Protein AF-A0A6G0VIY7-F1 (afdb_monomer)

Secondary structure (DSSP, 8-state):
-HHHHHHHSS-S--------------PPP-PPEE-S--PPPHHHHTTT-S---B-SSS-HHHHHHHGGG--SS-TTB-SHHHHTTGGGS--TT--SSEETTS-TT--------SEEEEEEEEEEEEE---B-SSS-B--EEEEEEEEEEEEEE-TTS-HHHHHHTT---SPEEEE--SS---HHHHHHHHHHHHHHHHHHHHT--------HHHHHTT-

Solvent-accessible surface area (backbone atoms only — not comparable to full-atom values): 13990 Å² total; per-residue (Å²): 118,71,70,63,56,61,63,70,72,55,76,96,80,80,72,83,84,78,79,97,69,85,84,83,76,86,74,82,89,78,54,63,60,45,32,50,55,70,85,70,59,66,80,56,53,74,63,67,81,67,82,62,49,47,43,95,52,42,49,38,62,60,48,60,62,46,50,78,75,46,76,77,85,68,63,38,54,64,46,70,74,44,58,81,46,50,86,78,52,88,61,86,90,60,62,76,48,39,46,22,73,83,43,89,76,79,90,91,90,75,82,92,58,66,59,44,76,51,74,51,72,44,59,45,78,41,81,36,82,52,66,61,67,96,89,40,64,40,62,61,41,79,42,65,39,28,39,39,35,34,45,46,64,37,88,88,56,53,69,68,56,33,57,74,42,70,50,58,74,59,74,46,73,49,72,51,56,97,83,50,87,49,42,65,59,56,48,54,50,54,51,49,59,48,48,55,31,49,49,57,54,71,63,53,87,70,82,85,78,79,49,79,69,65,58,53,79,76,106

Nearest PDB structures (foldseek):
  8wa0-assembly1_K  TM=4.027E-01  e=2.743E+00  Nicotiana tabacum
  8wa1-assembly1_K  TM=3.991E-01  e=4.861E+00  Nicotiana tabacum
  8rdj-assembly1_M  TM=2.527E-01  e=1.453E+00  Sinapis alba
  8xzv-assembly1_K  TM=3.553E-01  e=3.115E+00  Spinacia oleracea
  8k36-assembly1_B  TM=1.881E-01  e=1.548E+00  Escherichia phage Lambda

Foldseek 3Di:
DVVVVVVVPDDDPDADPADPDDDPDPDDDWFAFQFAFDDDDPVVVVVVPDQRAHGPTGPSVLLNVLLVQQDDPPSNYPDPSSVVCSVVDDCVPADGSGTCVVPPDDDDDDDQDQKDKDKDFDWDWDAFQDDPPDPDGDGTDTHTFKMKMAMDGDPVDDPVLCVVLVPDRDIDIDGDDPVRRHNPVVVVVVVVSNVVSVRVSSNDDDPPDDDPVNVVVVD

Mean predicted aligned error: 18.76 Å

Radius of gyration: 25.79 Å; Cα contacts (8 Å, |Δi|>4): 226; chains: 1; bounding box: 69×39×69 Å

pLDDT: mean 71.96, std 17.78, range [32.03, 91.25]

Sequence (219 aa):
MAEQDEYSSKGSGYTLQCIDGLLLGVYNYTPMSASSYIPLPDFIEKKKAIINPQNSDQQCFKWAILAKHVSGNNKNQVAENYITHEEKYNFSGLTFPTKLHQNSMHGKKTQRHPIVIYADFEALLRKSDEKCGNNTKAIQKHEAMSYGFMVKANNDVSAELLEKFNIPTSPIIFRGDEDNQNVGEHFVKSIVDIAENIEKLLQTNIPITFTAEQQQEHN

Organism: Aphis craccivora (NCBI:txid307492)

Structure (mmCIF, N/CA/C/O backbone):
data_AF-A0A6G0VIY7-F1
#
_entry.id   AF-A0A6G0VIY7-F1
#
loop_
_atom_site.group_PDB
_atom_site.id
_atom_site.type_symbol
_atom_site.label_atom_id
_atom_site.label_alt_id
_atom_site.label_comp_id
_atom_site.label_asym_id
_atom_site.label_entity_id
_atom_site.label_seq_id
_atom_site.pdbx_PDB_ins_code
_atom_site.Cartn_x
_atom_site.Cartn_y
_atom_site.Cartn_z
_atom_site.occupancy
_atom_site.B_iso_or_equiv
_atom_site.auth_seq_id
_atom_site.auth_comp_id
_atom_site.auth_asym_id
_atom_site.auth_atom_id
_atom_site.pdbx_PDB_model_num
ATOM 1 N N . MET A 1 1 ? -10.213 21.120 8.491 1.00 38.12 1 MET A N 1
ATOM 2 C CA . MET A 1 1 ? -11.229 20.667 9.470 1.00 38.12 1 MET A CA 1
ATOM 3 C C . MET A 1 1 ? -12.626 21.190 9.160 1.00 38.12 1 MET A C 1
ATOM 5 O O . MET A 1 1 ? -13.555 20.470 9.460 1.00 38.12 1 MET A O 1
ATOM 9 N N . ALA A 1 2 ? -12.802 22.350 8.511 1.00 39.16 2 ALA A N 1
ATOM 10 C CA . ALA A 1 2 ? -14.139 22.855 8.169 1.00 39.16 2 ALA A CA 1
ATOM 11 C C . ALA A 1 2 ? -14.891 22.025 7.098 1.00 39.16 2 ALA A C 1
ATOM 13 O O . ALA A 1 2 ? -16.093 21.836 7.220 1.00 39.16 2 ALA A O 1
ATOM 14 N N . GLU A 1 3 ? -14.198 21.46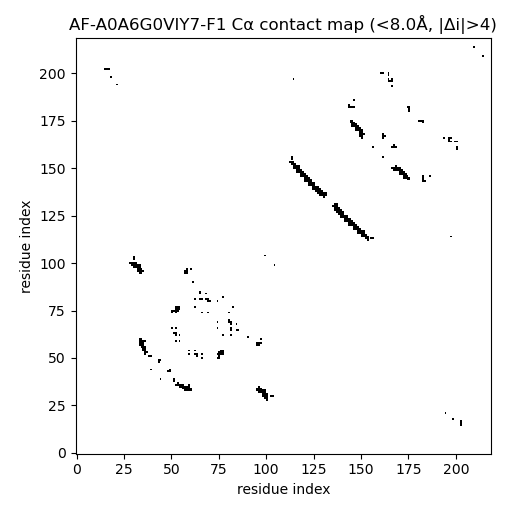7 6.097 1.00 40.75 3 GLU A N 1
ATOM 15 C CA . GLU A 1 3 ? -14.859 20.739 4.990 1.00 40.75 3 GLU A CA 1
ATOM 16 C C . GLU A 1 3 ? -15.439 19.371 5.390 1.00 40.75 3 GLU A C 1
ATOM 18 O O . GLU A 1 3 ? -16.446 18.938 4.839 1.00 40.75 3 GLU A O 1
ATOM 23 N N . GLN A 1 4 ? -14.836 18.686 6.367 1.00 40.94 4 GLN A N 1
ATOM 24 C CA . GLN A 1 4 ? -15.270 17.346 6.789 1.00 40.94 4 GLN A CA 1
ATOM 25 C C . GLN A 1 4 ? -16.536 17.390 7.665 1.00 40.94 4 GLN A C 1
ATOM 27 O O . GLN A 1 4 ? -17.388 16.500 7.581 1.00 40.94 4 GLN A O 1
ATOM 32 N N . ASP A 1 5 ? -16.678 18.445 8.470 1.00 43.69 5 ASP A N 1
ATOM 33 C CA . ASP A 1 5 ? -17.852 18.656 9.321 1.00 43.69 5 ASP A CA 1
ATOM 34 C C . ASP A 1 5 ? -19.053 19.161 8.506 1.00 43.69 5 ASP A C 1
ATOM 36 O O . ASP A 1 5 ? -20.193 18.786 8.785 1.00 43.69 5 ASP A O 1
ATOM 40 N N . GLU A 1 6 ? -18.815 19.920 7.431 1.00 48.38 6 GLU A N 1
ATOM 41 C CA . GLU A 1 6 ? -19.873 20.293 6.488 1.00 48.38 6 GLU A CA 1
ATOM 42 C C . GLU A 1 6 ? -20.433 19.060 5.753 1.00 48.38 6 GLU A C 1
ATOM 44 O O . GLU A 1 6 ? -21.653 18.925 5.628 1.00 48.38 6 GLU A O 1
ATOM 49 N N . TYR A 1 7 ? -19.564 18.108 5.381 1.00 46.78 7 TYR A N 1
ATOM 50 C CA . TYR A 1 7 ? -19.925 16.863 4.684 1.00 46.78 7 TYR A CA 1
ATOM 51 C C . TYR A 1 7 ? -20.748 15.886 5.540 1.00 46.78 7 TYR A C 1
ATOM 53 O O . TYR A 1 7 ? -21.558 15.125 5.019 1.00 46.78 7 TYR A O 1
ATOM 61 N N . SER A 1 8 ? -20.566 15.915 6.863 1.00 47.28 8 SER A N 1
ATOM 62 C CA . SER A 1 8 ? -21.233 14.990 7.794 1.00 47.28 8 SER A CA 1
ATOM 63 C C . SER A 1 8 ? -22.593 15.504 8.292 1.00 47.28 8 SER A C 1
ATOM 65 O O . SER A 1 8 ? -23.339 14.765 8.932 1.00 47.28 8 SER A O 1
ATOM 67 N N . SER A 1 9 ? -22.926 16.772 8.019 1.00 46.69 9 SER A N 1
ATOM 68 C CA . SER A 1 9 ? -24.101 17.457 8.586 1.00 46.69 9 SER A CA 1
ATOM 69 C C . SER A 1 9 ? -25.380 17.370 7.739 1.00 46.69 9 SER A C 1
ATOM 71 O O . SER A 1 9 ? -26.448 17.788 8.190 1.00 46.69 9 SER A O 1
ATOM 73 N N . LYS A 1 10 ? -25.312 16.821 6.520 1.00 46.94 10 LYS A N 1
ATOM 74 C CA . LYS A 1 10 ? -26.448 16.694 5.592 1.00 46.94 10 LYS A CA 1
ATOM 75 C C . LYS A 1 10 ? -26.609 15.216 5.214 1.00 46.94 10 LYS A C 1
ATOM 77 O O . LYS A 1 10 ? -25.632 14.569 4.866 1.00 46.94 10 LYS A O 1
ATOM 82 N N . GLY A 1 11 ? -27.819 14.668 5.356 1.00 48.31 11 GLY A N 1
ATOM 83 C CA . GLY A 1 11 ? -28.122 13.233 5.205 1.00 48.31 11 GLY A CA 1
ATOM 84 C C . GLY A 1 11 ? -27.842 12.614 3.820 1.00 48.31 11 GLY A C 1
ATOM 85 O O . GLY A 1 11 ? -27.276 13.248 2.937 1.00 48.31 11 GLY A O 1
ATOM 86 N N . SER A 1 12 ? -28.286 11.362 3.636 1.00 52.28 12 SER A N 1
ATOM 87 C CA . SER A 1 12 ? -27.978 10.374 2.571 1.00 52.28 12 SER A CA 1
ATOM 88 C C . SER A 1 12 ? -28.289 10.733 1.098 1.00 52.28 12 SER A C 1
ATOM 90 O O . SER A 1 12 ? -28.439 9.840 0.268 1.00 52.28 12 SER A O 1
ATOM 92 N N . GLY A 1 13 ? -28.376 12.015 0.736 1.00 45.12 13 GLY A N 1
ATOM 93 C CA . GLY A 1 13 ? -28.729 12.493 -0.608 1.00 45.12 13 GLY A CA 1
ATOM 94 C C . GLY A 1 13 ? -27.557 12.746 -1.566 1.00 45.12 13 GLY A C 1
ATOM 95 O O . GLY A 1 13 ? -27.772 13.303 -2.640 1.00 45.12 13 GLY A O 1
ATOM 96 N N . TYR A 1 14 ? -26.325 12.388 -1.204 1.00 49.78 14 TYR A N 1
ATOM 97 C CA . TYR A 1 14 ? -25.154 12.617 -2.054 1.00 49.78 14 TYR A CA 1
ATOM 98 C C . TYR A 1 14 ? -24.966 11.477 -3.060 1.00 49.78 14 TYR A C 1
ATOM 100 O O . TYR A 1 14 ? -24.840 10.316 -2.682 1.00 49.78 14 TYR A O 1
ATOM 108 N N . THR A 1 15 ? -24.931 11.821 -4.348 1.00 41.78 15 THR A N 1
ATOM 109 C CA . THR A 1 15 ? -24.548 10.912 -5.440 1.00 41.78 15 THR A CA 1
ATOM 110 C C . THR A 1 15 ? -23.145 11.298 -5.895 1.00 41.78 15 THR A C 1
ATOM 112 O O . THR A 1 15 ? -22.892 12.479 -6.139 1.00 41.78 15 THR A O 1
ATOM 115 N N . LEU A 1 16 ? -22.225 10.334 -5.982 1.00 45.84 16 LEU A N 1
ATOM 116 C CA . LEU A 1 16 ? -20.877 10.573 -6.499 1.00 45.84 16 LEU A CA 1
ATOM 117 C C . LEU A 1 16 ? -20.988 11.011 -7.968 1.00 45.84 16 LEU A C 1
ATOM 119 O O . LEU A 1 16 ? -21.406 10.228 -8.815 1.00 45.84 16 LEU A O 1
ATOM 123 N N . GLN A 1 17 ? -20.669 12.272 -8.260 1.00 40.75 17 GLN A N 1
ATOM 124 C CA . GLN A 1 17 ? -20.860 12.842 -9.596 1.00 40.75 17 GLN A CA 1
ATOM 125 C C . GLN A 1 17 ? -19.694 12.520 -10.542 1.00 40.75 17 GLN A C 1
ATOM 127 O O . GLN A 1 17 ? -19.927 12.203 -11.705 1.00 40.75 17 GLN A O 1
ATOM 132 N N . CYS A 1 18 ? -18.453 12.602 -10.057 1.00 39.47 18 CYS A N 1
ATOM 133 C CA . CYS A 1 18 ? -17.243 12.252 -10.803 1.00 39.47 18 CYS A CA 1
ATOM 134 C C . CYS A 1 18 ? -16.060 12.044 -9.846 1.00 39.47 18 CYS A C 1
ATOM 136 O O . CYS A 1 18 ? -16.103 12.482 -8.694 1.00 39.47 18 CYS A O 1
ATOM 138 N N . ILE A 1 19 ? -15.021 11.355 -10.318 1.00 52.44 19 ILE A N 1
ATOM 139 C CA . ILE A 1 19 ? -13.724 11.275 -9.645 1.00 52.44 19 ILE A CA 1
ATOM 140 C C . ILE A 1 19 ? -12.779 12.188 -10.428 1.00 52.44 19 ILE A C 1
ATOM 142 O O . ILE A 1 19 ? -12.364 11.853 -11.530 1.00 52.44 19 ILE A O 1
ATOM 146 N N . ASP A 1 20 ? -12.443 13.348 -9.862 1.00 47.75 20 ASP A N 1
ATOM 147 C CA . ASP A 1 20 ? -11.626 14.365 -10.546 1.00 47.75 20 ASP A CA 1
ATOM 148 C C . ASP A 1 20 ? -10.165 13.927 -10.795 1.00 47.75 20 ASP A C 1
ATOM 150 O O . ASP A 1 20 ? -9.441 14.563 -11.561 1.00 47.75 20 ASP A O 1
ATOM 154 N N . GLY A 1 21 ? -9.705 12.835 -10.170 1.00 38.31 21 GLY A N 1
ATOM 155 C CA . GLY A 1 21 ? -8.392 12.254 -10.445 1.00 38.31 21 GLY A CA 1
ATOM 156 C C . GLY A 1 21 ? -8.020 11.063 -9.558 1.00 38.31 21 GLY A C 1
ATOM 157 O O . GLY A 1 21 ? -8.490 10.921 -8.429 1.00 38.31 21 GLY A O 1
ATOM 158 N N . LEU A 1 22 ? -7.129 10.208 -10.069 1.00 44.53 22 LEU A N 1
ATOM 159 C CA . LEU A 1 22 ? -6.514 9.107 -9.327 1.00 44.53 22 LEU A CA 1
ATOM 160 C C . LEU A 1 22 ? -5.226 9.598 -8.650 1.00 44.53 22 LEU A C 1
ATOM 162 O O . LEU A 1 22 ? -4.228 9.876 -9.316 1.00 44.53 22 LEU A O 1
ATOM 166 N N . LEU A 1 23 ? -5.224 9.683 -7.319 1.00 40.09 23 LEU A N 1
ATOM 167 C CA . LEU A 1 23 ? -4.029 10.044 -6.558 1.00 40.09 23 LEU A CA 1
ATOM 168 C C . LEU A 1 23 ? -3.184 8.793 -6.269 1.00 40.09 23 LEU A C 1
ATOM 170 O O . LEU A 1 23 ? -3.424 8.075 -5.297 1.00 40.09 23 LEU A O 1
ATOM 174 N N . LEU A 1 24 ? -2.166 8.537 -7.092 1.00 40.38 24 LEU A N 1
ATOM 175 C CA . LEU A 1 24 ? -1.175 7.495 -6.814 1.00 40.38 24 LEU A CA 1
ATOM 176 C C . LEU A 1 24 ? -0.150 8.007 -5.790 1.00 40.38 24 LEU A C 1
ATOM 178 O O . LEU A 1 24 ? 0.864 8.614 -6.132 1.00 40.38 24 LEU A O 1
ATOM 182 N N . GLY A 1 25 ? -0.429 7.770 -4.510 1.00 38.28 25 GLY A N 1
ATOM 183 C CA . GLY A 1 25 ? 0.494 8.070 -3.420 1.00 38.28 25 GLY A CA 1
ATOM 184 C C . GLY A 1 25 ? 1.572 6.996 -3.286 1.00 38.28 25 GLY A C 1
ATOM 185 O O . GLY A 1 25 ? 1.342 5.951 -2.682 1.00 38.28 25 GLY A O 1
ATOM 186 N N . VAL A 1 26 ? 2.769 7.258 -3.810 1.00 39.97 26 VAL A N 1
ATOM 187 C CA . VAL A 1 26 ? 3.961 6.461 -3.486 1.00 39.97 26 VAL A CA 1
ATOM 188 C C . VAL A 1 26 ? 4.488 6.948 -2.135 1.00 39.97 26 VAL A C 1
ATOM 190 O O . VAL A 1 26 ? 5.163 7.973 -2.046 1.00 39.97 26 VAL A O 1
ATOM 193 N N . TYR A 1 27 ? 4.120 6.256 -1.056 1.00 32.03 27 TYR A N 1
ATOM 194 C CA . TYR A 1 27 ? 4.509 6.639 0.301 1.00 32.03 27 TYR A CA 1
ATOM 195 C C . TYR A 1 27 ? 5.792 5.937 0.734 1.00 32.03 27 TYR A C 1
ATOM 197 O O . TYR A 1 27 ? 5.857 4.711 0.798 1.00 32.03 27 TYR A O 1
ATOM 205 N N . ASN A 1 28 ? 6.775 6.724 1.162 1.00 36.94 28 ASN A N 1
ATOM 206 C CA . ASN A 1 28 ? 7.851 6.213 2.001 1.00 36.94 28 ASN A CA 1
ATOM 207 C C . ASN A 1 28 ? 7.302 6.011 3.426 1.00 36.94 28 ASN A C 1
ATOM 209 O O . ASN A 1 28 ? 6.847 6.955 4.076 1.00 36.94 28 ASN A O 1
ATOM 213 N N . TYR A 1 29 ? 7.294 4.765 3.900 1.00 38.47 29 TYR A N 1
ATOM 214 C CA . TYR A 1 29 ? 6.731 4.361 5.191 1.00 38.47 29 TYR A CA 1
ATOM 215 C C . TYR A 1 29 ? 7.443 5.050 6.370 1.00 38.47 29 TYR A C 1
ATOM 217 O O . TYR A 1 29 ? 8.627 4.816 6.607 1.00 38.47 29 TYR A O 1
ATOM 225 N N . THR A 1 30 ? 6.702 5.862 7.144 1.00 38.06 30 THR A N 1
ATOM 226 C CA . THR A 1 30 ? 7.166 6.393 8.437 1.00 38.06 30 THR A CA 1
ATOM 227 C C . THR A 1 30 ? 6.369 5.756 9.582 1.00 38.06 30 THR A C 1
ATOM 229 O O . THR A 1 30 ? 5.142 5.793 9.590 1.00 38.06 30 THR A O 1
ATOM 232 N N . PRO A 1 31 ? 7.026 5.186 10.581 1.00 46.88 31 PRO A N 1
ATOM 233 C CA . PRO A 1 31 ? 6.388 4.448 11.676 1.00 46.88 31 PRO A CA 1
ATOM 234 C C . PRO A 1 31 ? 5.798 5.230 12.871 1.00 46.88 31 PRO A C 1
ATOM 236 O O . PRO A 1 31 ? 6.232 6.335 13.175 1.00 46.88 31 PRO A O 1
ATOM 239 N N . MET A 1 32 ? 4.954 4.586 13.690 1.00 49.16 32 MET A N 1
ATOM 240 C CA . MET A 1 32 ? 4.549 5.072 15.039 1.00 49.16 32 MET A CA 1
ATOM 241 C C . MET A 1 32 ? 5.482 4.590 16.159 1.00 49.16 32 MET A C 1
ATOM 243 O O . MET A 1 32 ? 6.027 3.515 16.047 1.00 49.16 32 MET A O 1
ATOM 247 N N . SER A 1 33 ? 5.647 5.299 17.273 1.00 52.94 33 SER A N 1
ATOM 248 C CA . SER A 1 33 ? 6.559 4.865 18.352 1.00 52.94 33 SER A CA 1
ATOM 249 C C . SER A 1 33 ? 5.852 4.157 19.512 1.00 52.94 33 SER A C 1
ATOM 251 O O . SER A 1 33 ? 4.789 4.598 19.936 1.00 52.94 33 SER A O 1
ATOM 253 N N . ALA A 1 34 ? 6.453 3.101 20.063 1.00 59.22 34 ALA A N 1
ATOM 254 C CA . ALA A 1 34 ? 6.025 2.462 21.308 1.00 59.22 34 ALA A CA 1
ATOM 255 C C . ALA A 1 34 ? 6.647 3.195 22.514 1.00 59.22 34 ALA A C 1
ATOM 257 O O . ALA A 1 34 ? 7.872 3.300 22.593 1.00 59.22 34 ALA A O 1
ATOM 258 N N . SER A 1 35 ? 5.811 3.727 23.416 1.00 72.12 35 SER A N 1
ATOM 259 C CA . SER A 1 35 ? 6.227 4.561 24.555 1.00 72.12 35 SER A CA 1
ATOM 260 C C . SER A 1 35 ? 5.918 3.940 25.927 1.00 72.12 35 SER A C 1
ATOM 262 O O . SER A 1 35 ? 6.737 3.191 26.452 1.00 72.12 35 SER A O 1
ATOM 264 N N . SER A 1 36 ? 4.777 4.246 26.539 1.00 82.44 36 SER A N 1
ATOM 265 C CA . SER A 1 36 ? 4.427 3.874 27.920 1.00 82.44 36 SER A CA 1
ATOM 266 C C . SER A 1 36 ? 3.237 2.912 27.985 1.00 82.44 36 SER A C 1
ATOM 268 O O . SER A 1 36 ? 2.723 2.491 26.946 1.00 82.44 36 SER A O 1
ATOM 270 N N . TYR A 1 37 ? 2.801 2.560 29.201 1.00 84.38 37 TYR A N 1
ATOM 271 C CA . TYR A 1 37 ? 1.643 1.695 29.420 1.00 84.38 37 TYR A CA 1
ATOM 272 C C . TYR A 1 37 ? 0.394 2.248 28.740 1.00 84.38 37 TYR A C 1
ATOM 274 O O . TYR A 1 37 ? 0.059 3.428 28.877 1.00 84.38 37 TYR A O 1
ATOM 282 N N . ILE A 1 38 ? -0.316 1.360 28.051 1.00 80.94 38 ILE A N 1
ATOM 283 C CA . ILE A 1 38 ? -1.629 1.628 27.480 1.00 80.94 38 ILE A CA 1
ATOM 284 C C . ILE A 1 38 ? -2.582 0.580 28.067 1.00 80.94 38 ILE A C 1
ATOM 286 O O . ILE A 1 38 ? -2.294 -0.620 27.970 1.00 80.94 38 ILE A O 1
ATOM 290 N N . PRO A 1 39 ? -3.695 0.993 28.700 1.00 83.44 39 PRO A N 1
ATOM 291 C CA . PRO A 1 39 ? -4.671 0.050 29.229 1.00 83.44 39 PRO A CA 1
ATOM 292 C C . PRO A 1 39 ? -5.258 -0.797 28.095 1.00 83.44 39 PRO A C 1
ATOM 294 O O . PRO A 1 39 ? -5.583 -0.286 27.020 1.00 83.44 39 PRO A O 1
ATOM 297 N N . LEU A 1 40 ? -5.378 -2.107 28.330 1.00 84.50 40 LEU A N 1
ATOM 298 C CA . LEU A 1 40 ? -6.060 -2.991 27.390 1.00 84.50 40 LEU A CA 1
ATOM 299 C C . LEU A 1 40 ? -7.560 -2.682 27.403 1.00 84.50 40 LEU A C 1
ATOM 301 O O . LEU A 1 40 ? -8.106 -2.387 28.462 1.00 84.50 40 LEU A O 1
ATOM 305 N N . PRO A 1 41 ? -8.256 -2.834 26.269 1.00 88.00 41 PRO A N 1
ATOM 306 C CA . PRO A 1 41 ? -9.709 -2.877 26.269 1.00 88.00 41 PRO A CA 1
ATOM 307 C C . PRO A 1 41 ? -10.241 -3.973 27.207 1.00 88.00 41 PRO A C 1
ATOM 309 O O . PRO A 1 41 ? -9.735 -5.102 27.189 1.00 88.00 41 PRO A O 1
ATOM 312 N N . ASP A 1 42 ? -11.310 -3.674 27.949 1.00 85.81 42 ASP A N 1
ATOM 313 C CA . ASP A 1 42 ? -11.908 -4.541 28.977 1.00 85.81 42 ASP A CA 1
ATOM 314 C C . ASP A 1 42 ? -12.123 -5.994 28.531 1.00 85.81 42 ASP A C 1
ATOM 316 O O . ASP A 1 42 ? -11.943 -6.933 29.305 1.00 85.81 42 ASP A O 1
ATOM 320 N N . PHE A 1 43 ? -12.520 -6.216 27.273 1.00 86.81 43 PHE A N 1
ATOM 321 C CA . PHE A 1 43 ? -12.786 -7.562 26.754 1.00 86.81 43 PHE A CA 1
ATOM 322 C C . PHE A 1 43 ? -11.518 -8.421 26.621 1.00 86.81 43 PHE A C 1
ATOM 324 O O . PHE A 1 43 ? -11.607 -9.649 26.651 1.00 86.81 43 PHE A O 1
ATOM 331 N N . ILE A 1 44 ? -10.346 -7.801 26.453 1.00 83.75 44 ILE A N 1
ATOM 332 C CA . ILE A 1 44 ? -9.046 -8.482 26.405 1.00 83.75 44 ILE A CA 1
ATOM 333 C C . ILE A 1 44 ? -8.526 -8.685 27.826 1.00 83.75 44 ILE A C 1
ATOM 335 O O . ILE A 1 44 ? -8.067 -9.779 28.156 1.00 83.75 44 ILE A O 1
ATOM 339 N N . GLU A 1 45 ? -8.654 -7.669 28.681 1.00 85.12 45 GLU A N 1
ATOM 340 C CA . GLU A 1 45 ? -8.240 -7.744 30.085 1.00 85.12 45 GLU A CA 1
ATOM 341 C C . GLU A 1 45 ? -8.973 -8.873 30.827 1.00 85.12 45 GLU A C 1
ATOM 343 O O . GLU A 1 45 ? -8.346 -9.712 31.478 1.00 85.12 45 GLU A O 1
ATOM 348 N N . LYS A 1 46 ? -10.296 -8.978 30.638 1.00 86.31 46 LYS A N 1
ATOM 349 C CA . LYS A 1 46 ? -11.133 -10.023 31.251 1.00 86.31 46 LYS A CA 1
ATOM 350 C C . LYS A 1 46 ? -10.730 -11.442 30.841 1.00 86.31 46 LYS A C 1
ATOM 352 O O . LYS A 1 46 ? -10.908 -12.364 31.634 1.00 86.31 46 LYS A O 1
ATOM 357 N N . LYS A 1 47 ? -10.153 -11.630 29.645 1.00 87.94 47 LYS A N 1
ATOM 358 C CA . LYS A 1 47 ? -9.661 -12.941 29.180 1.00 87.94 47 LYS A CA 1
ATOM 359 C C . LYS A 1 47 ? -8.414 -13.404 29.931 1.00 87.94 47 LYS A C 1
ATOM 361 O O . LYS A 1 47 ? -8.105 -14.589 29.874 1.00 87.94 47 LYS A O 1
ATOM 366 N N . LYS A 1 48 ? -7.685 -12.493 30.593 1.00 81.50 48 LYS A N 1
ATOM 367 C CA . LYS A 1 48 ? -6.445 -12.766 31.349 1.00 81.50 48 LYS A CA 1
ATOM 368 C C . LYS A 1 48 ? -5.395 -13.583 30.571 1.00 81.50 48 LYS A C 1
ATOM 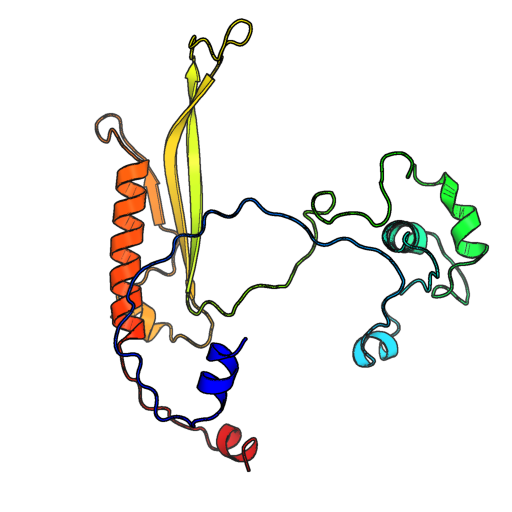370 O O . LYS A 1 48 ? -4.535 -14.221 31.168 1.00 81.50 48 LYS A O 1
ATOM 375 N N . ALA A 1 49 ? -5.465 -13.556 29.238 1.00 80.88 49 ALA A N 1
ATOM 376 C CA . ALA A 1 49 ? -4.617 -14.339 28.337 1.00 80.88 49 ALA A CA 1
ATOM 377 C C . ALA A 1 49 ? -3.375 -13.566 27.863 1.00 80.88 49 ALA A C 1
ATOM 379 O O . ALA A 1 49 ? -2.480 -14.145 27.255 1.00 80.88 49 ALA A O 1
ATOM 380 N N . ILE A 1 50 ? -3.329 -12.258 28.124 1.00 83.88 50 ILE A N 1
ATOM 381 C CA . ILE A 1 50 ? -2.249 -11.359 27.720 1.00 83.88 50 ILE A CA 1
ATOM 382 C C . ILE A 1 50 ? -1.634 -10.754 28.976 1.00 83.88 50 ILE A C 1
ATOM 384 O O . ILE A 1 50 ? -2.353 -10.289 29.861 1.00 83.88 50 ILE A O 1
ATOM 388 N N . ILE A 1 51 ? -0.305 -10.750 29.035 1.00 85.94 51 ILE A N 1
ATOM 389 C CA . ILE A 1 51 ? 0.443 -9.988 30.033 1.00 85.94 51 ILE A CA 1
ATOM 390 C C . ILE A 1 51 ? 0.586 -8.570 29.481 1.00 85.94 51 ILE A C 1
ATOM 392 O O . ILE A 1 51 ? 1.176 -8.397 28.415 1.00 85.94 51 ILE A O 1
ATOM 396 N N . ASN A 1 52 ? 0.031 -7.579 30.180 1.00 89.00 52 ASN A N 1
ATOM 397 C CA . ASN A 1 52 ? 0.161 -6.162 29.829 1.00 89.00 52 ASN A CA 1
ATOM 398 C C . ASN A 1 52 ? 0.996 -5.454 30.904 1.00 89.00 52 ASN A C 1
ATOM 400 O O . ASN A 1 52 ? 0.429 -5.053 31.924 1.00 89.00 52 ASN A O 1
ATOM 404 N N . PRO A 1 53 ? 2.329 -5.357 30.736 1.00 89.75 53 PRO A N 1
ATOM 405 C CA . PRO A 1 53 ? 3.200 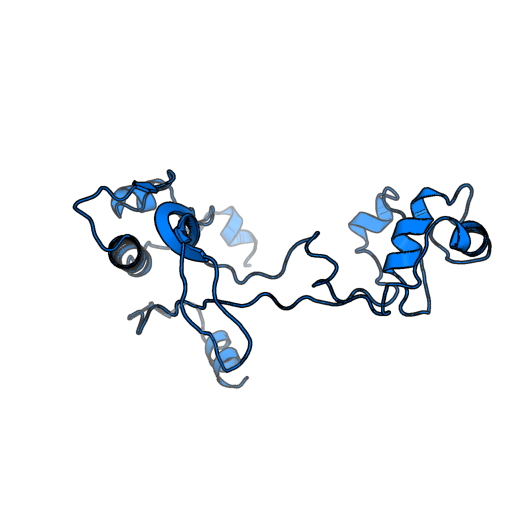-4.781 31.750 1.00 89.75 53 PRO A CA 1
ATOM 406 C C . PRO A 1 53 ? 2.885 -3.297 31.975 1.00 89.75 53 PRO A C 1
ATOM 408 O O . PRO A 1 53 ? 2.998 -2.479 31.067 1.00 89.75 53 PRO A O 1
ATOM 411 N N . GLN A 1 54 ? 2.512 -2.951 33.201 1.00 89.19 54 GLN A N 1
ATOM 412 C CA . GLN A 1 54 ? 2.251 -1.598 33.672 1.00 89.19 54 GLN A CA 1
ATOM 413 C C . GLN A 1 54 ? 3.571 -0.903 33.985 1.00 89.19 54 GLN A C 1
ATOM 415 O O . GLN A 1 54 ? 4.161 -1.135 35.040 1.00 89.19 54 GLN A O 1
ATOM 420 N N . ASN A 1 55 ? 4.028 -0.064 33.053 1.00 87.81 55 ASN A N 1
ATOM 421 C CA . ASN A 1 55 ? 5.231 0.750 33.178 1.00 87.81 55 ASN A CA 1
ATOM 422 C C . ASN A 1 55 ? 4.912 2.256 33.220 1.00 87.81 55 ASN A C 1
ATOM 424 O O . ASN A 1 55 ? 4.023 2.738 32.518 1.00 87.81 55 ASN A O 1
ATOM 428 N N . SER A 1 56 ? 5.674 3.005 34.022 1.00 85.50 56 SER A N 1
ATOM 429 C CA . SER A 1 56 ? 5.592 4.471 34.143 1.00 85.50 56 SER A CA 1
ATOM 430 C C . SER A 1 56 ? 6.597 5.222 33.258 1.00 85.50 56 SER A C 1
ATOM 432 O O . SER A 1 56 ? 6.549 6.447 33.174 1.00 85.50 56 SER A O 1
ATOM 434 N N . ASP A 1 57 ? 7.504 4.503 32.594 1.00 86.75 57 ASP A N 1
ATOM 435 C CA . ASP A 1 57 ? 8.519 5.051 31.693 1.00 86.75 57 ASP A CA 1
ATOM 436 C C . ASP A 1 57 ? 8.127 4.911 30.207 1.00 86.75 57 ASP A C 1
ATOM 438 O O . ASP A 1 57 ? 7.039 4.451 29.863 1.00 86.75 57 ASP A O 1
ATOM 442 N N . GLN A 1 58 ? 9.020 5.310 29.298 1.00 85.25 58 GLN A N 1
ATOM 443 C CA . GLN A 1 58 ? 8.823 5.177 27.847 1.00 85.25 58 GLN A CA 1
ATOM 444 C C . GLN A 1 58 ? 9.433 3.883 27.270 1.00 85.25 58 GLN A C 1
ATOM 446 O O . GLN A 1 58 ? 9.766 3.828 26.086 1.00 85.25 58 GLN A O 1
ATOM 451 N N . GLN A 1 59 ? 9.612 2.848 28.099 1.00 87.00 59 GLN A N 1
ATOM 452 C CA . GLN A 1 59 ? 10.272 1.594 27.725 1.00 87.00 59 GLN A CA 1
ATOM 453 C C . GLN A 1 59 ? 9.285 0.423 27.563 1.00 87.00 59 GLN A C 1
ATOM 455 O O . GLN A 1 59 ? 9.662 -0.730 27.767 1.00 87.00 59 GLN A O 1
ATOM 460 N N . CYS A 1 60 ? 8.026 0.657 27.171 1.00 84.69 60 CYS A N 1
ATOM 461 C CA . CYS A 1 60 ? 7.015 -0.413 27.116 1.00 84.69 60 CYS A CA 1
ATOM 462 C C . CYS A 1 60 ? 7.424 -1.588 26.209 1.00 84.69 60 CYS A C 1
ATOM 464 O O . CYS A 1 60 ? 7.135 -2.740 26.525 1.00 84.69 60 CYS A O 1
ATOM 466 N N . PHE A 1 61 ? 8.181 -1.323 25.137 1.00 84.75 61 PHE A N 1
ATOM 467 C CA . PHE A 1 61 ? 8.738 -2.358 24.260 1.00 84.75 61 PHE A CA 1
ATOM 468 C C . PHE A 1 61 ? 9.720 -3.289 24.991 1.00 84.75 61 PHE A C 1
ATOM 470 O O . PHE A 1 61 ? 9.636 -4.509 24.858 1.00 84.75 61 PHE A O 1
ATOM 477 N N . LYS A 1 62 ? 10.610 -2.726 25.815 1.00 87.25 62 LYS A N 1
ATOM 478 C CA . LYS A 1 62 ? 11.547 -3.486 26.654 1.00 87.25 62 LYS A CA 1
ATOM 479 C C . LYS A 1 62 ? 10.786 -4.387 27.621 1.00 87.25 62 LYS A C 1
ATOM 481 O O . LYS A 1 62 ? 11.041 -5.588 27.681 1.00 87.25 62 LYS A O 1
ATOM 486 N N . TRP A 1 63 ? 9.810 -3.823 28.331 1.00 90.06 63 TRP A N 1
ATOM 487 C CA . TRP A 1 63 ? 9.024 -4.562 29.316 1.00 90.06 63 TRP A CA 1
ATOM 488 C C . TRP A 1 63 ? 8.158 -5.652 28.674 1.00 90.06 63 TRP A C 1
ATOM 490 O O . TRP A 1 63 ? 8.085 -6.756 29.207 1.00 90.06 63 TRP A O 1
ATOM 500 N N . ALA A 1 64 ? 7.596 -5.412 27.487 1.00 87.69 64 ALA A N 1
ATOM 501 C CA . ALA A 1 64 ? 6.856 -6.424 26.733 1.00 87.69 64 ALA A CA 1
ATOM 502 C C . ALA A 1 64 ? 7.726 -7.636 26.344 1.00 87.69 64 ALA A C 1
ATOM 504 O O . ALA A 1 64 ? 7.254 -8.770 26.406 1.00 87.69 64 ALA A O 1
ATOM 505 N N . ILE A 1 65 ? 9.004 -7.430 25.998 1.00 87.00 65 ILE A N 1
ATOM 506 C CA . ILE A 1 65 ? 9.945 -8.528 25.707 1.00 87.00 65 ILE A CA 1
ATOM 507 C C . ILE A 1 65 ? 10.315 -9.281 26.989 1.00 87.00 65 ILE A C 1
ATOM 509 O O . ILE A 1 65 ? 10.316 -10.516 27.024 1.00 87.00 65 ILE A O 1
ATOM 513 N N . LEU A 1 66 ? 10.609 -8.542 28.061 1.00 88.50 66 LEU A N 1
ATOM 5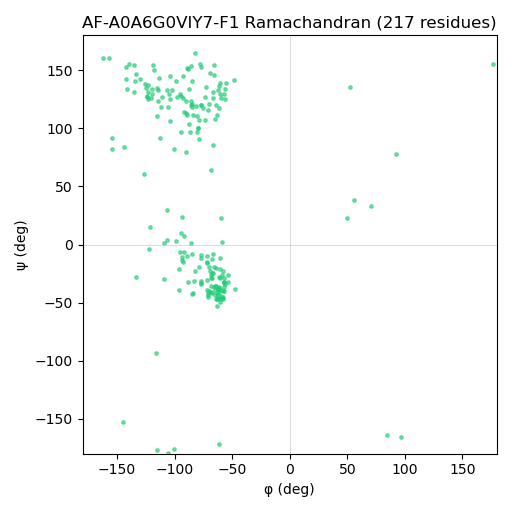14 C CA . LEU A 1 66 ? 11.003 -9.119 29.344 1.00 88.50 66 LEU A CA 1
ATOM 515 C C . LEU A 1 66 ? 9.872 -9.908 30.016 1.00 88.50 66 LEU A C 1
ATOM 517 O O . LEU A 1 66 ? 10.163 -10.861 30.740 1.00 88.50 66 LEU A O 1
ATOM 521 N N . ALA A 1 67 ? 8.607 -9.608 29.697 1.00 88.81 67 ALA A N 1
ATOM 522 C CA . ALA A 1 67 ? 7.428 -10.321 30.195 1.00 88.81 67 ALA A CA 1
ATOM 523 C C . ALA A 1 67 ? 7.486 -11.841 29.960 1.00 88.81 67 ALA A C 1
ATOM 525 O O . ALA A 1 67 ? 6.928 -12.603 30.748 1.00 88.81 67 ALA A O 1
ATOM 526 N N . LYS A 1 68 ? 8.219 -12.303 28.933 1.00 88.31 68 LYS A N 1
ATOM 527 C CA . LYS A 1 68 ? 8.464 -13.734 28.676 1.00 88.31 68 LYS A CA 1
ATOM 528 C C . LYS A 1 68 ? 9.123 -14.455 29.858 1.00 88.31 68 LYS A C 1
ATOM 530 O O . LYS A 1 68 ? 8.896 -15.646 30.049 1.00 88.31 68 LYS A O 1
ATOM 535 N N . HIS A 1 69 ? 9.968 -13.758 30.612 1.00 87.44 69 HIS A N 1
ATOM 536 C CA . HIS A 1 69 ? 10.757 -14.340 31.702 1.00 87.44 69 HIS A CA 1
ATOM 537 C C . HIS A 1 69 ? 10.081 -14.217 33.065 1.00 87.44 69 HIS A C 1
ATOM 539 O O . HIS A 1 69 ? 10.480 -14.897 34.008 1.00 87.44 69 HIS A O 1
ATOM 545 N N . VAL A 1 70 ? 9.042 -13.389 33.165 1.00 86.94 70 VAL A N 1
ATOM 546 C CA . VAL A 1 70 ? 8.380 -13.089 34.431 1.00 86.94 70 VAL A CA 1
ATOM 547 C C . VAL A 1 70 ? 7.464 -14.237 34.843 1.00 86.94 70 VAL A C 1
ATOM 549 O O . VAL A 1 70 ? 6.498 -14.594 34.163 1.00 86.94 70 VAL A O 1
ATOM 552 N N . SER A 1 71 ? 7.765 -14.806 36.006 1.00 82.62 71 SER A N 1
ATOM 553 C CA . SER A 1 71 ? 7.034 -15.925 36.602 1.00 82.62 71 SER A CA 1
ATOM 554 C C . SER A 1 71 ? 6.436 -15.529 37.954 1.00 82.62 71 SER A C 1
ATOM 556 O O . SER A 1 71 ? 6.941 -14.632 38.620 1.00 82.62 71 SER A O 1
ATOM 558 N N . GLY A 1 72 ? 5.355 -16.200 38.363 1.00 78.75 72 GLY A N 1
ATOM 559 C CA . GLY A 1 72 ? 4.666 -15.935 39.632 1.00 78.75 72 GLY A CA 1
ATOM 560 C C . GLY A 1 72 ? 3.450 -15.008 39.526 1.00 78.75 72 GLY A C 1
ATOM 561 O O . GLY A 1 72 ? 2.906 -14.785 38.440 1.00 78.75 72 GLY A O 1
ATOM 562 N N . ASN A 1 73 ? 3.002 -14.516 40.683 1.00 74.94 73 ASN A N 1
ATOM 563 C CA . ASN A 1 73 ? 1.898 -13.561 40.809 1.00 74.94 73 ASN A CA 1
ATOM 564 C C . ASN A 1 73 ? 2.385 -12.141 40.441 1.00 74.94 73 ASN A C 1
ATOM 566 O O . ASN A 1 73 ? 3.572 -11.855 40.546 1.00 74.94 73 ASN A O 1
ATOM 570 N N . ASN A 1 74 ? 1.485 -11.252 40.002 1.00 80.19 74 ASN A N 1
ATOM 571 C CA . ASN A 1 74 ? 1.785 -9.858 39.605 1.00 80.19 74 ASN A CA 1
ATOM 572 C C . ASN A 1 74 ? 2.577 -9.673 38.292 1.00 80.19 74 ASN A C 1
ATOM 574 O O . ASN A 1 74 ? 3.312 -8.702 38.130 1.00 80.19 74 ASN A O 1
ATOM 578 N N . LYS A 1 75 ? 2.371 -10.548 37.297 1.00 83.81 75 LYS A N 1
ATOM 579 C CA . LYS A 1 75 ? 3.013 -10.437 35.966 1.00 83.81 75 LYS A CA 1
ATOM 580 C C . LYS A 1 75 ? 2.726 -9.124 35.234 1.00 83.81 75 LYS A C 1
ATOM 582 O O . LYS A 1 75 ? 3.496 -8.739 34.366 1.00 83.81 75 LYS A O 1
ATOM 587 N N . ASN A 1 76 ? 1.635 -8.443 35.570 1.00 85.69 76 ASN A N 1
ATOM 588 C CA . ASN A 1 76 ? 1.247 -7.191 34.926 1.00 85.69 76 ASN A CA 1
ATOM 589 C C . ASN A 1 76 ? 1.923 -5.962 35.537 1.00 85.69 76 ASN A C 1
ATOM 591 O O . ASN A 1 76 ? 1.778 -4.889 34.979 1.00 85.69 76 ASN A O 1
ATOM 595 N N . GLN A 1 77 ? 2.649 -6.077 36.650 1.00 88.31 77 GLN A N 1
ATOM 596 C CA . GLN A 1 77 ? 3.315 -4.935 37.273 1.00 88.31 77 GLN A CA 1
ATOM 597 C C . GLN A 1 77 ? 4.814 -4.989 36.980 1.00 88.31 77 GLN A C 1
ATOM 599 O O . GLN A 1 77 ? 5.461 -5.997 37.273 1.00 88.31 77 GLN A O 1
ATOM 604 N N . VAL A 1 78 ? 5.357 -3.911 36.407 1.00 86.88 78 VAL A N 1
ATOM 605 C CA . VAL A 1 78 ? 6.803 -3.772 36.204 1.00 86.88 78 VAL A CA 1
ATOM 606 C C . VAL A 1 78 ? 7.445 -3.357 37.524 1.00 86.88 78 VAL A C 1
ATOM 608 O O . VAL A 1 78 ? 7.279 -2.226 37.975 1.00 86.88 78 VAL A O 1
ATOM 611 N N . ALA A 1 79 ? 8.151 -4.291 38.155 1.00 86.62 79 ALA A N 1
ATOM 612 C CA . ALA A 1 79 ? 8.891 -4.090 39.396 1.00 86.62 79 ALA A CA 1
ATOM 613 C C . ALA A 1 79 ? 10.179 -4.943 39.377 1.00 86.62 79 ALA A C 1
ATOM 615 O O . ALA A 1 79 ? 10.713 -5.257 38.310 1.00 86.62 79 ALA A O 1
ATOM 616 N N . GLU A 1 80 ? 10.686 -5.349 40.543 1.00 86.81 80 GLU A N 1
ATOM 617 C CA . GLU A 1 80 ? 11.898 -6.176 40.678 1.00 86.81 80 GLU A CA 1
ATOM 618 C C . GLU A 1 80 ? 11.847 -7.472 39.841 1.00 86.81 80 GLU A C 1
ATOM 620 O O . GLU A 1 80 ? 12.855 -7.912 39.284 1.00 86.81 80 GLU A O 1
ATOM 625 N N . ASN A 1 81 ? 10.651 -8.039 39.658 1.00 88.31 81 ASN A N 1
ATOM 626 C CA . ASN 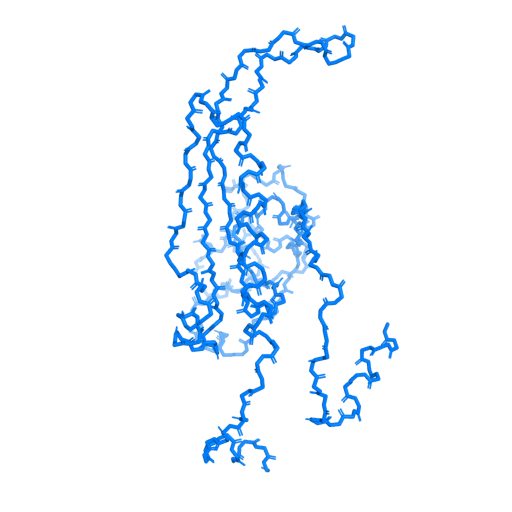A 1 81 ? 10.383 -9.198 38.800 1.00 88.31 81 ASN A CA 1
ATOM 627 C C . ASN A 1 81 ? 10.757 -8.986 37.319 1.00 88.31 81 ASN A C 1
ATOM 629 O O . ASN A 1 81 ? 11.054 -9.954 36.628 1.00 88.31 81 ASN A O 1
ATOM 633 N N . TYR A 1 82 ? 10.752 -7.744 36.832 1.00 90.38 82 TYR A N 1
ATOM 634 C CA . TYR A 1 82 ? 11.205 -7.384 35.488 1.00 90.38 82 TYR A CA 1
ATOM 635 C C . TYR A 1 82 ? 12.660 -6.899 35.480 1.00 90.38 82 TYR A C 1
ATOM 637 O O . TYR A 1 82 ? 13.411 -7.255 34.572 1.00 90.38 82 TYR A O 1
ATOM 645 N N . ILE A 1 83 ? 13.070 -6.122 36.489 1.00 87.44 83 ILE A N 1
ATOM 646 C CA . ILE A 1 83 ? 14.420 -5.532 36.584 1.00 87.44 83 ILE A CA 1
ATOM 647 C C . ILE A 1 83 ? 15.496 -6.625 36.661 1.00 87.44 83 ILE A C 1
ATOM 649 O O . ILE A 1 83 ? 16.518 -6.543 35.987 1.00 87.44 83 ILE A O 1
ATOM 653 N N . THR A 1 84 ? 15.232 -7.719 37.381 1.00 89.50 84 THR A N 1
ATOM 654 C CA . THR A 1 84 ? 16.127 -8.896 37.452 1.00 89.50 84 THR A CA 1
ATOM 655 C C . THR A 1 84 ? 16.383 -9.578 36.103 1.00 89.50 84 THR A C 1
ATOM 657 O O . THR A 1 84 ? 17.242 -10.454 35.992 1.00 89.50 84 THR A O 1
ATOM 660 N N . HIS A 1 85 ? 15.626 -9.234 35.063 1.00 88.06 85 HIS A N 1
ATOM 661 C CA . HIS A 1 85 ? 15.768 -9.790 33.722 1.00 88.06 85 HIS A CA 1
ATOM 662 C C . HIS A 1 85 ? 16.336 -8.792 32.715 1.00 88.06 85 HIS A C 1
ATOM 664 O O . HIS A 1 85 ? 16.498 -9.149 31.551 1.00 88.06 85 HIS A O 1
ATOM 670 N N . GLU A 1 86 ? 16.665 -7.575 33.141 1.00 83.50 86 GLU A N 1
ATOM 671 C CA . GLU A 1 86 ? 17.126 -6.505 32.261 1.00 83.50 86 GLU A CA 1
ATOM 672 C C . GLU A 1 86 ? 18.406 -6.871 31.501 1.00 83.50 86 GLU A C 1
ATOM 674 O O . GLU A 1 86 ? 18.488 -6.632 30.300 1.00 83.50 86 GLU A O 1
ATOM 679 N N . GLU A 1 87 ? 19.346 -7.555 32.157 1.00 85.75 87 GLU A N 1
ATOM 680 C CA . GLU A 1 87 ? 20.607 -8.001 31.549 1.00 85.75 87 GLU A CA 1
ATOM 681 C C . GLU A 1 87 ? 20.437 -9.155 30.541 1.00 85.75 87 GLU A C 1
ATOM 683 O O . GLU A 1 87 ? 21.374 -9.482 29.813 1.00 85.75 87 GLU A O 1
ATOM 688 N N . LYS A 1 88 ? 19.250 -9.779 30.447 1.00 83.62 88 LYS A N 1
ATOM 689 C CA . LYS A 1 88 ? 19.013 -10.899 29.512 1.00 83.62 88 LYS A CA 1
ATOM 690 C C . LYS A 1 88 ? 19.015 -10.468 28.049 1.00 83.62 88 LYS A C 1
ATOM 692 O O . LYS A 1 88 ? 19.214 -11.309 27.173 1.00 83.62 88 LYS A O 1
ATOM 697 N N . TYR A 1 89 ? 18.754 -9.192 27.779 1.00 84.50 89 TYR A N 1
ATOM 698 C CA . TYR A 1 89 ? 18.754 -8.635 26.433 1.00 84.50 89 TYR A CA 1
ATOM 699 C C . TYR A 1 89 ? 19.506 -7.311 26.423 1.00 84.50 89 TYR A C 1
ATOM 701 O O . TYR A 1 89 ? 19.367 -6.489 27.322 1.00 84.50 89 TYR A O 1
ATOM 709 N N . ASN A 1 90 ? 20.280 -7.081 25.367 1.00 82.75 90 ASN A N 1
ATOM 710 C CA . ASN A 1 90 ? 20.967 -5.814 25.191 1.00 82.75 90 ASN A CA 1
ATOM 711 C C . ASN A 1 90 ? 20.031 -4.785 24.533 1.00 82.75 90 ASN A C 1
ATOM 713 O O . ASN A 1 90 ? 19.706 -4.907 23.353 1.00 82.75 90 ASN A O 1
ATOM 717 N N . PHE A 1 91 ? 19.630 -3.758 25.287 1.00 82.44 91 PHE A N 1
ATOM 718 C CA . PHE A 1 91 ? 18.789 -2.657 24.801 1.00 82.44 91 PHE A CA 1
ATOM 719 C C . PHE A 1 91 ? 19.581 -1.390 24.423 1.00 82.44 91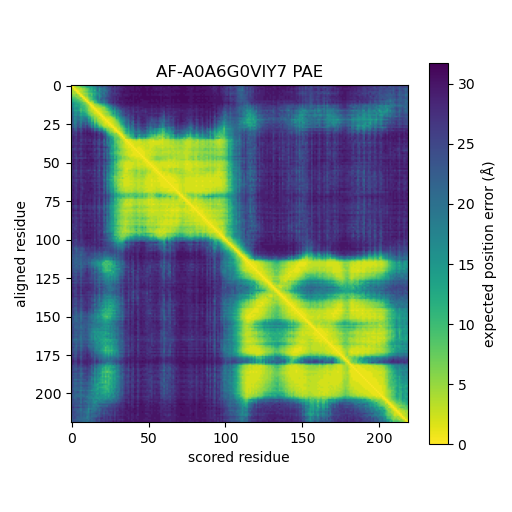 PHE A C 1
ATOM 721 O O . PHE A 1 91 ? 18.966 -0.399 24.035 1.00 82.44 91 PHE A O 1
ATOM 728 N N . SER A 1 92 ? 20.921 -1.394 24.494 1.00 80.38 92 SER A N 1
ATOM 729 C CA . SER A 1 92 ? 21.747 -0.192 24.263 1.00 80.38 92 SER A CA 1
ATOM 730 C C . SER A 1 92 ? 21.668 0.368 22.837 1.00 80.38 92 SER A C 1
ATOM 732 O O . SER A 1 92 ? 21.959 1.541 22.620 1.00 80.38 92 SER A O 1
ATOM 734 N N . GLY A 1 93 ? 21.244 -0.451 21.868 1.00 72.50 93 GLY A N 1
ATOM 735 C CA . GLY A 1 93 ? 21.017 -0.049 20.476 1.00 72.50 93 GLY A CA 1
ATOM 736 C C . GLY A 1 93 ? 19.628 0.533 20.187 1.00 72.50 93 GLY A C 1
ATOM 737 O O . GLY A 1 93 ? 19.325 0.835 19.032 1.00 72.50 93 GLY A O 1
ATOM 738 N N . LEU A 1 94 ? 18.757 0.661 21.193 1.00 73.19 94 LEU A N 1
ATOM 739 C CA . LEU A 1 94 ? 17.418 1.225 21.031 1.00 73.19 94 LEU A CA 1
ATOM 740 C C . LEU A 1 94 ? 17.346 2.648 21.577 1.00 73.19 94 LEU A C 1
ATOM 742 O O . LEU A 1 94 ? 17.941 2.983 22.597 1.00 73.19 94 LEU A O 1
ATOM 746 N N . THR A 1 95 ? 16.541 3.470 20.909 1.00 74.00 95 THR A N 1
ATOM 747 C CA . THR A 1 95 ? 16.100 4.752 21.461 1.00 74.00 95 THR A CA 1
ATOM 748 C C . THR A 1 95 ? 14.668 4.591 21.950 1.00 74.00 95 THR A C 1
ATOM 750 O O . THR A 1 95 ? 13.835 3.995 21.265 1.00 74.00 95 THR A O 1
ATOM 753 N N . PHE A 1 96 ? 14.393 5.073 23.159 1.00 77.62 96 PHE A N 1
ATOM 754 C CA . PHE A 1 96 ? 13.062 5.039 23.756 1.00 77.62 96 PHE A CA 1
ATOM 755 C C . PHE A 1 96 ? 12.467 6.448 23.755 1.00 77.62 96 PHE A C 1
ATOM 757 O O . PHE A 1 96 ? 13.168 7.386 24.144 1.00 77.62 96 PHE A O 1
ATOM 764 N N . PRO A 1 97 ? 11.206 6.624 23.321 1.00 75.25 97 PRO A N 1
ATOM 765 C CA . PRO A 1 97 ? 10.256 5.610 22.841 1.00 75.25 97 PRO A CA 1
ATOM 766 C C . PRO A 1 97 ? 10.611 5.062 21.441 1.00 75.25 97 PRO A C 1
ATOM 768 O O . PRO A 1 97 ? 10.943 5.822 20.529 1.00 75.25 97 PRO A O 1
ATOM 771 N N . THR A 1 98 ? 10.533 3.740 21.254 1.00 66.25 98 THR A N 1
ATOM 772 C CA . THR A 1 98 ? 11.016 3.044 20.043 1.00 66.25 98 THR A CA 1
ATOM 773 C C . THR A 1 98 ? 10.122 3.333 18.838 1.00 66.25 98 THR A C 1
ATOM 775 O O . THR A 1 98 ? 8.966 2.920 18.830 1.00 66.25 98 THR A O 1
ATOM 778 N N . LYS A 1 99 ? 10.635 4.000 17.794 1.00 61.19 99 LYS A N 1
ATOM 779 C CA . LYS A 1 99 ? 9.904 4.273 16.535 1.00 61.19 99 LYS A CA 1
ATOM 780 C C . LYS A 1 99 ? 9.636 2.956 15.775 1.00 61.19 99 LYS A C 1
ATOM 782 O O . LYS A 1 99 ? 10.581 2.225 15.517 1.00 61.19 99 LYS A O 1
ATOM 787 N N . LEU A 1 100 ? 8.413 2.667 15.307 1.00 51.03 100 LEU A N 1
ATOM 788 C CA . LEU A 1 100 ? 8.027 1.462 14.517 1.00 51.03 100 LEU A CA 1
ATOM 789 C C . LEU A 1 100 ? 8.821 1.321 13.180 1.00 51.03 100 LEU A C 1
ATOM 791 O O . LEU A 1 100 ? 8.551 0.410 12.417 1.00 51.03 100 LEU A O 1
ATOM 795 N N . HIS A 1 101 ? 9.787 2.183 12.820 1.00 49.50 101 HIS A N 1
ATOM 796 C CA . HIS A 1 101 ? 10.635 1.996 11.616 1.00 49.50 101 HIS A CA 1
ATOM 797 C C . HIS A 1 101 ? 11.739 1.030 12.009 1.00 49.50 101 HIS A C 1
ATOM 799 O O . HIS A 1 101 ? 12.288 0.337 11.168 1.00 49.50 101 HIS A O 1
ATOM 805 N N . GLN A 1 102 ? 12.018 0.955 13.315 1.00 43.06 102 GLN A N 1
ATOM 806 C CA . GLN A 1 102 ? 12.663 -0.186 13.938 1.00 43.06 102 GLN A CA 1
ATOM 807 C C . GLN A 1 102 ? 11.695 -1.368 14.140 1.00 43.06 102 GLN A C 1
ATOM 809 O O . GLN A 1 102 ? 12.167 -2.472 14.372 1.00 43.06 102 GLN A O 1
ATOM 814 N N . ASN A 1 103 ? 10.372 -1.186 13.978 1.00 42.50 103 ASN A N 1
ATOM 815 C CA . ASN A 1 103 ? 9.338 -2.217 14.154 1.00 42.50 103 ASN A CA 1
ATOM 816 C C . ASN A 1 103 ? 8.423 -2.331 12.910 1.00 42.50 103 ASN A C 1
ATOM 818 O O . ASN A 1 103 ? 7.205 -2.139 12.993 1.00 42.50 103 ASN A O 1
ATOM 822 N N . SER A 1 104 ? 8.978 -2.667 11.744 1.00 35.84 104 SER A N 1
ATOM 823 C CA . SER A 1 104 ? 8.179 -3.243 10.651 1.00 35.84 104 SER A CA 1
ATOM 824 C C . SER A 1 104 ? 7.706 -4.646 11.054 1.00 35.84 104 SER A C 1
ATOM 826 O O . SER A 1 104 ? 8.152 -5.655 10.518 1.00 35.84 104 SER A O 1
ATOM 828 N N . MET A 1 105 ? 6.868 -4.725 12.091 1.00 40.94 105 MET A N 1
ATOM 829 C CA . MET A 1 105 ? 6.362 -6.000 12.580 1.00 40.94 105 MET A CA 1
ATOM 830 C C . MET A 1 105 ? 4.839 -6.024 12.838 1.00 40.94 105 MET A C 1
ATOM 832 O O . MET A 1 105 ? 4.289 -7.098 12.652 1.00 40.94 105 MET A O 1
ATOM 836 N N . HIS A 1 106 ? 4.096 -4.936 13.172 1.00 40.34 106 HIS A N 1
ATOM 837 C CA . HIS A 1 106 ? 2.669 -5.098 13.593 1.00 40.34 106 HIS A CA 1
ATOM 838 C C . HIS A 1 106 ? 1.660 -3.904 13.387 1.00 40.34 106 HIS A C 1
ATOM 840 O O . HIS A 1 106 ? 1.479 -3.085 14.280 1.00 40.34 106 HIS A O 1
ATOM 846 N N . GLY A 1 107 ? 0.961 -3.856 12.231 1.00 43.00 107 GLY A N 1
ATOM 847 C CA . GLY A 1 107 ? -0.501 -3.647 11.968 1.00 43.00 107 GLY A CA 1
ATOM 848 C C . GLY A 1 107 ? -1.408 -2.484 12.493 1.00 43.00 107 GLY A C 1
ATOM 849 O O . GLY A 1 107 ? -1.556 -2.286 13.691 1.00 43.00 107 GLY A O 1
ATOM 850 N N . LYS A 1 108 ? -2.231 -1.935 11.559 1.00 42.06 108 LYS A N 1
ATOM 851 C CA . LYS A 1 108 ? -3.584 -1.285 11.672 1.00 42.06 108 LYS A CA 1
ATOM 852 C C . LYS A 1 108 ? -3.726 0.249 11.851 1.00 42.06 108 LYS A C 1
ATOM 854 O O . LYS A 1 108 ? -4.149 0.707 12.907 1.00 42.06 108 LYS A O 1
ATOM 859 N N . LYS A 1 109 ? -3.570 1.022 10.764 1.00 35.78 109 LYS A N 1
ATOM 860 C CA . LYS A 1 109 ? -4.287 2.300 10.498 1.00 35.78 109 LYS A CA 1
ATOM 861 C C . LYS A 1 109 ? -4.367 2.556 8.983 1.00 35.78 109 LYS A C 1
ATOM 863 O O . LYS A 1 109 ? -3.547 3.290 8.444 1.00 35.78 109 LYS A O 1
ATOM 868 N N . THR A 1 110 ? -5.322 1.952 8.281 1.00 44.34 110 THR A N 1
ATOM 869 C CA . THR A 1 110 ? -5.540 2.218 6.847 1.00 44.34 110 THR A CA 1
ATOM 870 C C . THR A 1 110 ? -6.977 2.674 6.618 1.00 44.34 110 THR A C 1
ATOM 872 O O . THR A 1 110 ? -7.908 2.053 7.127 1.00 44.34 110 THR A O 1
ATOM 875 N N . GLN A 1 111 ? -7.149 3.778 5.883 1.00 38.38 111 GLN A N 1
ATOM 876 C CA . GLN A 1 111 ? -8.439 4.240 5.352 1.00 38.38 111 GLN A CA 1
ATOM 877 C C . GLN A 1 111 ? -9.172 3.071 4.671 1.00 38.38 111 GLN A C 1
ATOM 879 O O . GLN A 1 111 ? -8.512 2.264 4.011 1.00 38.38 111 GLN A O 1
ATOM 884 N N . ARG A 1 112 ? -10.506 2.967 4.818 1.00 46.94 112 ARG A N 1
ATOM 885 C CA . ARG A 1 112 ? -11.318 1.966 4.096 1.00 46.94 112 ARG A CA 1
ATOM 886 C C . ARG A 1 112 ? -11.289 2.300 2.602 1.00 46.94 112 ARG A C 1
ATOM 888 O O . ARG A 1 112 ? -12.155 3.004 2.102 1.00 46.94 112 ARG A O 1
ATOM 895 N N . HIS A 1 113 ? -10.265 1.819 1.905 1.00 56.59 113 HIS A N 1
ATOM 896 C CA . HIS A 1 113 ? -10.236 1.823 0.451 1.00 56.59 113 HIS A CA 1
ATOM 897 C C . HIS A 1 113 ? -11.134 0.680 -0.037 1.00 56.59 113 HIS A C 1
ATOM 899 O O . HIS A 1 113 ? -10.869 -0.470 0.324 1.00 56.59 113 HIS A O 1
ATOM 905 N N . PRO A 1 114 ? -12.195 0.962 -0.819 1.00 67.81 114 PRO A N 1
ATOM 906 C CA . PRO A 1 114 ? -13.099 -0.076 -1.315 1.00 67.81 114 PRO A CA 1
ATOM 907 C C . PRO A 1 114 ? -12.361 -1.083 -2.202 1.00 67.81 114 PRO A C 1
ATOM 909 O O . PRO A 1 114 ? -12.742 -2.252 -2.247 1.00 67.81 114 PRO A O 1
ATOM 912 N N . ILE A 1 115 ? -11.284 -0.640 -2.857 1.00 78.69 115 ILE A N 1
ATOM 913 C CA . ILE A 1 115 ? -10.401 -1.448 -3.691 1.00 78.69 115 ILE A CA 1
ATOM 914 C C . ILE A 1 115 ? -8.950 -0.991 -3.473 1.00 78.69 115 ILE A C 1
ATOM 916 O O . ILE A 1 115 ? -8.667 0.206 -3.456 1.00 78.69 115 ILE A O 1
ATOM 920 N N . VAL A 1 116 ? -8.037 -1.945 -3.288 1.00 82.69 116 VAL A N 1
ATOM 921 C CA . VAL A 1 116 ? -6.589 -1.734 -3.129 1.00 82.69 116 VAL A CA 1
ATOM 922 C C . VAL A 1 116 ? -5.854 -2.560 -4.176 1.00 82.69 116 VAL A C 1
ATOM 924 O O . VAL A 1 116 ? -6.161 -3.737 -4.348 1.00 82.69 116 VAL A O 1
ATOM 927 N N . ILE A 1 117 ? -4.864 -1.973 -4.846 1.00 84.06 117 ILE A N 1
ATOM 928 C CA . ILE A 1 117 ? -3.989 -2.697 -5.772 1.00 84.06 117 ILE A CA 1
ATOM 929 C C . ILE A 1 117 ? -2.628 -2.883 -5.103 1.00 84.06 117 ILE A C 1
ATOM 931 O O . ILE A 1 117 ? -1.957 -1.910 -4.766 1.00 84.06 117 ILE A O 1
ATOM 935 N N . TYR A 1 118 ? -2.230 -4.136 -4.903 1.00 84.12 118 TYR A N 1
ATOM 936 C CA . TYR A 1 118 ? -0.879 -4.494 -4.478 1.00 84.12 118 TYR A CA 1
ATOM 937 C C . TYR A 1 118 ? -0.058 -4.800 -5.716 1.00 84.12 118 TYR A C 1
ATOM 939 O O . TYR A 1 118 ? -0.494 -5.622 -6.513 1.00 84.12 118 TYR A O 1
ATOM 947 N N . ALA A 1 119 ? 1.105 -4.178 -5.873 1.00 86.94 119 ALA A N 1
ATOM 948 C CA . ALA A 1 119 ? 1.989 -4.404 -7.007 1.00 86.94 119 ALA A CA 1
ATOM 949 C C . ALA A 1 119 ? 3.430 -4.596 -6.539 1.00 86.94 119 ALA A C 1
ATOM 951 O O . ALA A 1 119 ? 3.849 -3.972 -5.564 1.00 86.94 119 ALA A O 1
ATOM 952 N N . ASP A 1 120 ? 4.166 -5.435 -7.254 1.00 84.81 120 ASP A N 1
ATOM 953 C CA . ASP A 1 120 ? 5.588 -5.669 -7.049 1.00 84.81 120 ASP A CA 1
ATOM 954 C C . ASP A 1 120 ? 6.303 -5.848 -8.392 1.00 84.81 120 ASP A C 1
ATOM 956 O O . ASP A 1 120 ? 5.693 -6.263 -9.382 1.00 84.81 120 ASP A O 1
ATOM 960 N N . PHE A 1 121 ? 7.592 -5.521 -8.424 1.00 85.81 121 PHE A N 1
ATOM 961 C CA . PHE A 1 121 ? 8.437 -5.599 -9.611 1.00 85.81 121 PHE A CA 1
ATOM 962 C C . PHE A 1 121 ? 9.646 -6.484 -9.352 1.00 85.81 121 PHE A C 1
ATOM 964 O O . PHE A 1 121 ? 10.350 -6.327 -8.361 1.00 85.81 121 PHE A O 1
ATOM 971 N N . GLU A 1 122 ? 9.964 -7.317 -10.334 1.00 86.31 122 GLU A N 1
ATOM 972 C CA . GLU A 1 122 ? 11.282 -7.932 -10.424 1.00 86.31 122 GLU A CA 1
ATOM 973 C C . GLU A 1 122 ? 12.167 -7.066 -11.310 1.00 86.31 122 GLU A C 1
ATOM 975 O O . GLU A 1 122 ? 11.713 -6.498 -12.312 1.00 86.31 122 GLU A O 1
ATOM 980 N N . ALA A 1 123 ? 13.451 -7.001 -10.974 1.00 84.56 123 ALA A N 1
ATOM 981 C CA . ALA A 1 123 ? 14.430 -6.242 -11.733 1.00 84.56 123 ALA A CA 1
ATOM 982 C C . ALA A 1 123 ? 15.672 -7.075 -12.045 1.00 84.56 123 ALA A C 1
ATOM 984 O O . ALA A 1 123 ? 16.180 -7.822 -11.210 1.00 84.56 123 ALA A O 1
ATOM 985 N N . LEU A 1 124 ? 16.209 -6.880 -13.246 1.00 83.69 124 LEU A N 1
ATOM 986 C CA . LEU A 1 124 ? 17.534 -7.352 -13.612 1.00 83.69 124 LEU A CA 1
ATOM 987 C C . LEU A 1 124 ? 18.584 -6.341 -13.169 1.00 83.69 124 LEU A C 1
ATOM 989 O O . LEU A 1 124 ? 18.428 -5.128 -13.316 1.00 83.69 124 LEU A O 1
ATOM 993 N N . LEU A 1 125 ? 19.700 -6.863 -12.673 1.00 83.25 125 LEU A N 1
ATOM 994 C CA . LEU A 1 125 ? 20.877 -6.069 -12.355 1.00 83.25 125 LEU A CA 1
ATOM 995 C C . LEU A 1 125 ? 21.746 -5.943 -13.603 1.00 83.25 125 LEU A C 1
ATOM 997 O O . LEU A 1 125 ? 22.473 -6.871 -13.968 1.00 83.25 125 LEU A O 1
ATOM 1001 N N . ARG A 1 126 ? 21.717 -4.778 -14.247 1.00 80.00 126 ARG A N 1
ATOM 1002 C CA . ARG A 1 126 ? 22.700 -4.437 -15.277 1.00 80.00 126 ARG A CA 1
ATOM 1003 C C . ARG A 1 126 ? 23.913 -3.813 -14.624 1.00 80.00 126 ARG A C 1
ATOM 1005 O O . ARG A 1 126 ? 23.782 -2.934 -13.778 1.00 80.00 126 ARG A O 1
ATOM 1012 N N . LYS A 1 127 ? 25.110 -4.254 -15.011 1.00 86.44 127 LYS A N 1
ATOM 1013 C CA . LYS A 1 127 ? 26.332 -3.563 -14.591 1.00 86.44 127 LYS A CA 1
ATOM 1014 C C . LYS A 1 127 ? 26.281 -2.136 -15.123 1.00 86.44 127 LYS A C 1
ATOM 1016 O O . LYS A 1 127 ? 26.013 -1.928 -16.301 1.00 86.44 127 LYS A O 1
ATOM 1021 N N . SER A 1 128 ? 26.522 -1.186 -14.234 1.00 78.00 128 SER A N 1
ATOM 1022 C CA . SER A 1 128 ? 26.677 0.219 -14.575 1.00 78.00 128 SER A CA 1
ATOM 1023 C C . SER A 1 128 ? 28.085 0.635 -14.192 1.00 78.00 128 SER A C 1
ATOM 1025 O O . SER A 1 128 ? 28.682 0.078 -13.272 1.00 78.00 128 SER A O 1
ATOM 1027 N N . ASP A 1 129 ? 28.612 1.600 -14.931 1.00 78.44 129 ASP A N 1
ATOM 1028 C CA . ASP A 1 129 ? 29.857 2.272 -14.599 1.00 78.44 129 ASP A CA 1
ATOM 1029 C C . ASP A 1 129 ? 29.650 3.787 -14.427 1.00 78.44 129 ASP A C 1
ATOM 1031 O O . ASP A 1 129 ? 30.614 4.559 -14.416 1.00 78.44 129 ASP A O 1
ATOM 1035 N N . GLU A 1 130 ? 28.394 4.218 -14.283 1.00 81.12 130 GLU A N 1
ATOM 1036 C CA . GLU A 1 130 ? 28.028 5.623 -14.127 1.00 81.12 130 GLU A CA 1
ATOM 1037 C C . GLU A 1 130 ? 28.643 6.219 -12.856 1.00 81.12 130 GLU A C 1
ATOM 1039 O O . GLU A 1 130 ? 28.571 5.657 -11.759 1.00 81.12 130 GLU A O 1
ATOM 1044 N N . LYS A 1 131 ? 29.252 7.401 -12.991 1.00 78.44 131 LYS A N 1
ATOM 1045 C CA . LYS A 1 131 ? 29.747 8.167 -11.846 1.00 78.44 131 LYS A CA 1
ATOM 1046 C C . LYS A 1 131 ? 28.595 8.942 -11.219 1.00 78.44 131 LYS A C 1
ATOM 1048 O O . LYS A 1 131 ? 28.018 9.819 -11.853 1.00 78.44 131 LYS A O 1
ATOM 1053 N N . CYS A 1 132 ? 28.307 8.658 -9.955 1.00 71.31 132 CYS A N 1
ATOM 1054 C CA . CYS A 1 132 ? 27.339 9.396 -9.158 1.00 71.31 132 CYS A CA 1
ATOM 1055 C C . CYS A 1 132 ? 28.097 10.368 -8.243 1.00 71.31 132 CYS A C 1
ATOM 1057 O O . CYS A 1 132 ? 28.379 10.076 -7.082 1.00 71.31 132 CYS A O 1
ATOM 1059 N N . GLY A 1 133 ? 28.482 11.522 -8.788 1.00 74.06 133 GLY A N 1
ATOM 1060 C CA . GLY A 1 133 ? 29.333 12.499 -8.103 1.00 74.06 133 GLY A CA 1
ATOM 1061 C C . GLY A 1 133 ? 30.832 12.203 -8.236 1.00 74.06 133 GLY A C 1
ATOM 1062 O O . GLY A 1 133 ? 31.261 11.442 -9.102 1.00 74.06 133 GLY A O 1
ATOM 1063 N N . ASN A 1 134 ? 31.648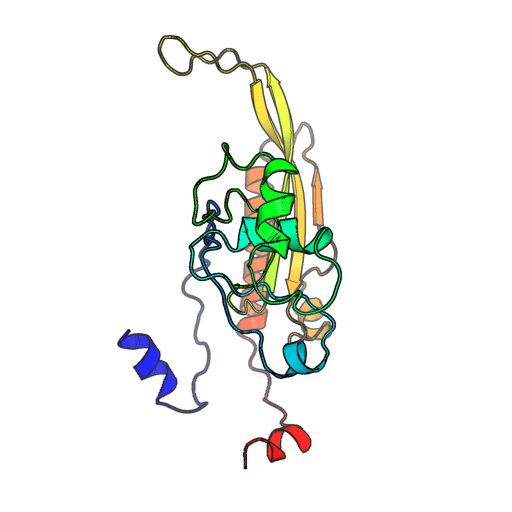 12.837 -7.389 1.00 75.00 134 ASN A N 1
ATOM 1064 C CA . ASN A 1 134 ? 33.105 12.871 -7.588 1.00 75.00 134 ASN A CA 1
ATOM 1065 C C . ASN A 1 134 ? 33.814 11.564 -7.199 1.00 75.00 134 ASN A C 1
ATOM 1067 O O . ASN A 1 134 ? 34.790 11.190 -7.845 1.00 75.00 134 ASN A O 1
ATOM 1071 N N . ASN A 1 135 ? 33.310 10.865 -6.175 1.00 77.25 135 ASN A N 1
ATOM 1072 C CA . ASN A 1 135 ? 33.986 9.708 -5.570 1.00 77.25 135 ASN A CA 1
ATOM 1073 C C . ASN A 1 135 ? 33.158 8.415 -5.594 1.00 77.25 135 ASN A C 1
ATOM 1075 O O . ASN A 1 135 ? 33.657 7.373 -5.175 1.00 77.25 135 ASN A O 1
ATOM 1079 N N . THR A 1 136 ? 31.912 8.458 -6.070 1.00 69.69 136 THR A N 1
ATOM 1080 C CA . THR A 1 136 ? 31.005 7.306 -6.028 1.00 69.69 136 THR A CA 1
ATOM 1081 C C . THR A 1 136 ? 30.677 6.848 -7.440 1.00 69.69 136 THR A C 1
ATOM 1083 O O . THR A 1 136 ? 30.380 7.654 -8.321 1.00 69.69 136 THR A O 1
ATOM 1086 N N . LYS A 1 137 ? 30.724 5.535 -7.658 1.00 78.56 137 LYS A N 1
ATOM 1087 C CA . LYS A 1 137 ? 30.396 4.891 -8.928 1.00 78.56 137 LYS A CA 1
ATOM 1088 C C . LYS A 1 137 ? 29.242 3.922 -8.700 1.00 78.56 137 LYS A C 1
ATOM 1090 O O . LYS A 1 137 ? 29.318 3.084 -7.803 1.00 78.56 137 LYS A O 1
ATOM 1095 N N . ALA A 1 138 ? 28.176 4.055 -9.478 1.00 74.94 138 ALA A N 1
ATOM 1096 C CA . ALA A 1 138 ? 27.092 3.088 -9.491 1.00 74.94 138 ALA A CA 1
ATOM 1097 C C . ALA A 1 138 ? 27.615 1.809 -10.149 1.00 74.94 138 ALA A C 1
ATOM 1099 O O . ALA A 1 138 ? 28.084 1.864 -11.276 1.00 74.94 138 ALA A O 1
ATOM 1100 N N . ILE A 1 139 ? 27.580 0.687 -9.428 1.00 80.50 139 ILE A N 1
ATOM 1101 C CA . ILE A 1 139 ? 28.118 -0.607 -9.893 1.00 80.50 139 ILE A CA 1
ATOM 1102 C C . ILE A 1 139 ? 27.045 -1.387 -10.663 1.00 80.50 139 ILE A C 1
ATOM 1104 O O . ILE A 1 139 ? 27.335 -2.159 -11.578 1.00 80.50 139 ILE A O 1
ATOM 1108 N N . GLN A 1 140 ? 25.784 -1.208 -10.271 1.00 77.94 140 GLN A N 1
ATOM 1109 C CA . GLN A 1 140 ? 24.640 -1.905 -10.836 1.00 77.94 140 GLN A CA 1
ATOM 1110 C C . GLN A 1 140 ? 23.441 -0.965 -10.921 1.00 77.94 140 GLN A C 1
ATOM 1112 O O . GLN A 1 140 ? 23.212 -0.146 -10.030 1.00 77.94 140 GLN A O 1
ATOM 1117 N N . LYS A 1 141 ? 22.673 -1.115 -11.994 1.00 78.81 141 LYS A N 1
ATOM 1118 C CA . LYS A 1 141 ? 21.397 -0.458 -12.240 1.00 78.81 141 LYS A CA 1
ATOM 1119 C C . LYS A 1 141 ? 20.310 -1.527 -12.251 1.00 78.81 141 LYS A C 1
ATOM 1121 O O . LYS A 1 141 ? 20.481 -2.571 -12.877 1.00 78.81 141 LYS A O 1
ATOM 1126 N N . HIS A 1 142 ? 19.225 -1.265 -11.534 1.00 80.25 142 HIS A N 1
ATOM 1127 C CA . HIS A 1 142 ? 18.054 -2.130 -11.532 1.00 80.25 142 HIS A CA 1
ATOM 1128 C C . HIS A 1 142 ? 17.171 -1.732 -12.712 1.00 80.25 142 HIS A C 1
ATOM 1130 O O . HIS A 1 142 ? 16.730 -0.586 -12.798 1.00 80.25 142 HIS A O 1
ATOM 1136 N N . GLU A 1 143 ? 16.939 -2.667 -13.620 1.00 79.56 143 GLU A N 1
ATOM 1137 C CA . GLU A 1 143 ? 16.022 -2.510 -14.743 1.00 79.56 143 GLU A CA 1
ATOM 1138 C C . GLU A 1 143 ? 14.836 -3.437 -14.520 1.00 79.56 143 GLU A C 1
ATOM 1140 O O . GLU A 1 143 ? 15.012 -4.650 -14.425 1.00 79.56 143 GLU A O 1
ATOM 1145 N N . ALA A 1 144 ? 13.637 -2.870 -14.397 1.00 84.12 144 ALA A N 1
ATOM 1146 C CA . ALA A 1 144 ? 12.418 -3.650 -14.223 1.00 84.12 144 ALA A CA 1
ATOM 1147 C C . ALA A 1 144 ? 12.256 -4.648 -15.381 1.00 84.12 144 ALA A C 1
ATOM 1149 O O . ALA A 1 144 ? 12.262 -4.253 -16.544 1.00 84.12 144 ALA A O 1
ATOM 1150 N N . MET A 1 145 ? 12.107 -5.931 -15.051 1.00 85.38 145 MET A N 1
ATOM 1151 C CA . MET A 1 145 ? 11.969 -7.028 -16.019 1.00 85.38 145 MET A CA 1
ATOM 1152 C C . MET A 1 145 ? 10.563 -7.619 -16.042 1.00 85.38 145 MET A C 1
ATOM 1154 O O . MET A 1 145 ? 10.097 -8.119 -17.062 1.00 85.38 145 MET A O 1
ATOM 1158 N N . SER A 1 146 ? 9.870 -7.573 -14.913 1.00 89.00 146 SER A N 1
ATOM 1159 C CA . SER A 1 146 ? 8.503 -8.055 -14.800 1.00 89.00 146 SER A CA 1
ATOM 1160 C C . SER A 1 146 ? 7.814 -7.377 -13.639 1.00 89.00 146 SER A C 1
ATOM 1162 O O . SER A 1 146 ? 8.475 -6.878 -12.731 1.00 89.00 146 SER A O 1
ATOM 1164 N N . TYR A 1 147 ? 6.493 -7.404 -13.648 1.00 89.25 147 TYR A N 1
ATOM 1165 C CA . TYR A 1 147 ? 5.702 -7.001 -12.501 1.00 89.25 147 TYR A CA 1
ATOM 1166 C C . TYR A 1 147 ? 4.581 -7.999 -12.255 1.00 89.25 147 TYR A C 1
ATOM 1168 O O . TYR A 1 147 ? 4.111 -8.687 -13.166 1.00 89.25 147 TYR A O 1
ATOM 1176 N N . GLY A 1 148 ? 4.146 -8.054 -11.007 1.00 87.19 148 GLY A N 1
ATOM 1177 C CA . GLY A 1 148 ? 2.927 -8.723 -10.600 1.00 87.19 148 GLY A CA 1
ATOM 1178 C C . GLY A 1 148 ? 2.061 -7.747 -9.826 1.00 87.19 148 GLY A C 1
ATOM 1179 O O . GLY A 1 148 ? 2.574 -7.009 -8.990 1.00 87.19 148 GLY A O 1
ATOM 1180 N N . PHE A 1 149 ? 0.756 -7.734 -10.069 1.00 89.38 149 PHE A N 1
ATOM 1181 C CA . PHE A 1 149 ? -0.161 -7.004 -9.203 1.00 89.38 149 PHE A CA 1
ATOM 1182 C C . PHE A 1 149 ? -1.457 -7.775 -8.959 1.00 89.38 149 PHE A C 1
ATOM 1184 O O . PHE A 1 149 ? -1.864 -8.627 -9.745 1.00 89.38 149 PHE A O 1
ATOM 1191 N N . MET A 1 150 ? -2.112 -7.483 -7.841 1.00 90.00 150 MET A N 1
ATOM 1192 C CA . MET A 1 150 ? -3.379 -8.082 -7.442 1.00 90.00 150 MET A CA 1
ATOM 1193 C C . MET A 1 150 ? -4.318 -6.999 -6.928 1.00 90.00 150 MET A C 1
ATOM 1195 O O . MET A 1 150 ? -3.952 -6.197 -6.065 1.00 90.00 150 MET A O 1
ATOM 1199 N N . VAL A 1 151 ? -5.548 -7.019 -7.432 1.00 88.62 151 VAL A N 1
ATOM 1200 C CA . VAL A 1 151 ? -6.616 -6.137 -6.976 1.00 88.62 151 VAL A CA 1
ATOM 1201 C C . VAL A 1 151 ? -7.368 -6.826 -5.844 1.00 88.62 151 VAL A C 1
ATOM 1203 O O . VAL A 1 151 ? -7.872 -7.939 -5.988 1.00 88.62 151 VAL A O 1
ATOM 1206 N N . LYS A 1 152 ? -7.445 -6.164 -4.693 1.00 85.75 152 LYS A N 1
ATOM 1207 C CA . LYS A 1 152 ? -8.196 -6.624 -3.531 1.00 85.75 152 LYS A CA 1
ATOM 1208 C C . LYS A 1 152 ? -9.332 -5.655 -3.244 1.00 85.75 152 LYS A C 1
ATOM 1210 O O . LYS A 1 152 ? -9.102 -4.538 -2.791 1.00 85.75 152 LYS A O 1
ATOM 1215 N N . ALA A 1 153 ? -10.556 -6.110 -3.481 1.00 83.12 153 ALA A N 1
ATOM 1216 C CA . ALA A 1 153 ? -11.757 -5.400 -3.069 1.00 83.12 153 ALA A CA 1
ATOM 1217 C C . ALA A 1 153 ? -12.146 -5.755 -1.625 1.00 83.12 153 ALA A C 1
ATOM 1219 O O . ALA A 1 153 ? -11.817 -6.837 -1.119 1.00 83.12 153 ALA A O 1
ATOM 1220 N N . ASN A 1 154 ? -12.838 -4.830 -0.964 1.00 79.25 154 ASN A N 1
ATOM 1221 C CA . ASN A 1 154 ? -13.498 -5.076 0.314 1.00 79.25 154 ASN A CA 1
ATOM 1222 C C . ASN A 1 154 ? -14.644 -6.092 0.134 1.00 79.25 154 ASN A C 1
ATOM 1224 O O . ASN A 1 154 ? -15.226 -6.193 -0.942 1.00 79.25 154 ASN A O 1
ATOM 1228 N N . ASN A 1 155 ? -14.994 -6.812 1.200 1.00 72.75 155 ASN A N 1
ATOM 1229 C CA . ASN A 1 155 ? -16.075 -7.801 1.211 1.00 72.75 155 ASN A CA 1
ATOM 1230 C C . ASN A 1 155 ? -17.450 -7.191 0.882 1.00 72.75 155 ASN A C 1
ATOM 1232 O O . ASN A 1 155 ? -18.345 -7.915 0.463 1.00 72.75 155 ASN A O 1
ATOM 1236 N N . ASP A 1 156 ? -17.606 -5.877 1.060 1.00 71.25 156 ASP A N 1
ATOM 1237 C CA . ASP A 1 156 ? -18.832 -5.143 0.725 1.00 71.25 156 ASP A CA 1
ATOM 1238 C C . ASP A 1 156 ? -19.035 -4.996 -0.801 1.00 71.25 156 ASP A C 1
ATOM 1240 O O . ASP A 1 156 ? -20.130 -4.671 -1.255 1.00 71.25 156 ASP A O 1
ATOM 1244 N N . VAL A 1 157 ? -17.993 -5.238 -1.610 1.00 73.31 157 VAL A N 1
ATOM 1245 C CA . VAL A 1 157 ? -18.085 -5.254 -3.075 1.00 73.31 157 VAL A CA 1
ATOM 1246 C C . VAL A 1 157 ? -18.363 -6.685 -3.534 1.00 73.31 157 VAL A C 1
ATOM 1248 O O . VAL A 1 157 ? -17.521 -7.569 -3.380 1.00 73.31 157 VAL A O 1
ATOM 1251 N N . SER A 1 158 ? -19.543 -6.918 -4.116 1.00 79.19 158 SER A N 1
ATOM 1252 C CA . SER A 1 158 ? -19.926 -8.242 -4.625 1.00 79.19 158 SER A CA 1
ATOM 1253 C C . SER A 1 158 ? -18.977 -8.725 -5.726 1.00 79.19 158 SER A C 1
ATOM 1255 O O . SER A 1 158 ? -18.622 -7.965 -6.631 1.00 79.19 158 SER A O 1
ATOM 1257 N N . ALA A 1 159 ? -18.622 -10.013 -5.691 1.00 80.56 159 ALA A N 1
ATOM 1258 C CA . ALA A 1 159 ? -17.817 -10.658 -6.729 1.00 80.56 159 ALA A CA 1
ATOM 1259 C C . ALA A 1 159 ? -18.462 -10.546 -8.122 1.00 80.56 159 ALA A C 1
ATOM 1261 O O . ALA A 1 159 ? -17.753 -10.376 -9.109 1.00 80.56 159 ALA A O 1
ATOM 1262 N N . GLU A 1 160 ? -19.796 -10.538 -8.190 1.00 82.25 160 GLU A N 1
ATOM 1263 C CA . GLU A 1 160 ? -20.544 -10.357 -9.439 1.00 82.25 160 GLU A CA 1
ATOM 1264 C C . GLU A 1 160 ? -20.307 -8.973 -10.060 1.00 82.25 160 GLU A C 1
ATOM 1266 O O . GLU A 1 160 ? -20.245 -8.835 -11.279 1.00 82.25 160 GLU A O 1
ATOM 1271 N N . LEU A 1 161 ? -20.147 -7.932 -9.234 1.00 80.69 161 LEU A N 1
ATOM 1272 C CA . LEU A 1 161 ? -19.828 -6.589 -9.721 1.00 80.69 161 LEU A CA 1
ATOM 1273 C C . LEU A 1 161 ? -18.392 -6.534 -10.235 1.00 80.69 161 LEU A C 1
ATOM 1275 O O . LEU A 1 161 ? -18.148 -5.959 -11.291 1.00 80.69 161 LEU A O 1
ATOM 1279 N N . LEU A 1 162 ? -17.450 -7.161 -9.528 1.00 84.12 162 LEU A N 1
ATOM 1280 C CA . LEU A 1 162 ? -16.059 -7.229 -9.979 1.00 84.12 162 LEU A CA 1
ATOM 1281 C C . LEU A 1 162 ? -15.958 -7.920 -11.341 1.00 84.12 162 LEU A C 1
ATOM 1283 O O . LEU A 1 162 ? -15.308 -7.395 -12.239 1.00 84.12 162 LEU A O 1
ATOM 1287 N N . GLU A 1 163 ? -16.667 -9.033 -11.525 1.00 86.31 163 GLU A N 1
ATOM 1288 C CA . GLU A 1 163 ? -16.731 -9.732 -12.808 1.00 86.31 163 GLU A CA 1
ATOM 1289 C C . GLU A 1 163 ? -17.403 -8.874 -13.890 1.00 86.31 163 GLU A C 1
ATOM 1291 O O . GLU A 1 163 ? -16.840 -8.686 -14.967 1.00 86.31 163 GLU A O 1
ATOM 1296 N N . LYS A 1 164 ? -18.553 -8.258 -13.586 1.00 87.06 164 LYS A N 1
ATOM 1297 C CA . LYS A 1 164 ? -19.288 -7.387 -14.519 1.00 87.06 164 LYS A CA 1
ATOM 1298 C C . LYS A 1 164 ? -18.448 -6.219 -15.043 1.00 87.06 164 LYS A C 1
ATOM 1300 O O . LYS A 1 164 ? -18.600 -5.829 -16.199 1.00 87.06 164 LYS A O 1
ATOM 1305 N N . PHE A 1 165 ? -17.592 -5.648 -14.199 1.00 86.12 165 PHE A N 1
ATOM 1306 C CA . PHE A 1 165 ? -16.712 -4.537 -14.561 1.00 86.12 165 PHE A CA 1
ATOM 1307 C C . PHE A 1 165 ? -15.312 -4.990 -15.001 1.00 86.12 165 PHE A C 1
ATOM 1309 O O . PHE A 1 165 ? -14.445 -4.146 -15.196 1.00 86.12 165 PHE A O 1
ATOM 1316 N N . ASN A 1 166 ? -15.086 -6.293 -15.214 1.00 87.44 166 ASN A N 1
ATOM 1317 C CA . ASN A 1 166 ? -13.799 -6.865 -15.626 1.00 87.44 166 ASN A CA 1
ATOM 1318 C C . ASN A 1 166 ? -12.639 -6.499 -14.681 1.00 87.44 166 ASN A C 1
ATOM 1320 O O . ASN A 1 166 ? -11.520 -6.233 -15.122 1.00 87.44 166 ASN A O 1
ATOM 1324 N N . ILE A 1 167 ? -12.904 -6.463 -13.374 1.00 87.44 167 ILE A N 1
ATOM 1325 C CA . ILE A 1 167 ? -11.890 -6.221 -12.350 1.00 87.44 167 ILE A CA 1
ATOM 1326 C C . ILE A 1 167 ? -11.308 -7.578 -11.924 1.00 87.44 167 ILE A C 1
ATOM 1328 O O . ILE A 1 167 ? -12.009 -8.393 -11.320 1.00 87.44 167 ILE A O 1
ATOM 1332 N N . PRO A 1 168 ? -10.026 -7.842 -12.218 1.00 86.69 168 PRO A N 1
ATOM 1333 C CA . PRO A 1 168 ? -9.409 -9.139 -11.983 1.00 86.69 168 PRO A CA 1
ATOM 1334 C C . PRO A 1 168 ? -9.161 -9.364 -10.490 1.00 86.69 168 PRO A C 1
ATOM 1336 O O . PRO A 1 168 ? -8.496 -8.569 -9.831 1.00 86.69 168 PRO A O 1
ATOM 1339 N N . THR A 1 169 ? -9.646 -10.482 -9.952 1.00 83.00 169 THR A N 1
ATOM 1340 C CA . THR A 1 169 ? -9.388 -10.886 -8.558 1.00 83.00 169 THR A CA 1
ATOM 1341 C C . THR A 1 169 ? -8.175 -11.806 -8.414 1.00 83.00 169 THR A C 1
ATOM 1343 O O . THR A 1 169 ? -7.681 -12.010 -7.306 1.00 83.00 169 THR A O 1
ATOM 1346 N N . SER A 1 170 ? -7.693 -12.380 -9.519 1.00 87.00 170 SER A N 1
ATOM 1347 C CA . SER A 1 170 ? -6.465 -13.174 -9.572 1.00 87.00 170 SER A CA 1
ATOM 1348 C C . SER A 1 170 ? -5.237 -12.291 -9.829 1.00 87.00 170 SER A C 1
ATOM 1350 O O . SER A 1 170 ? -5.365 -11.278 -10.520 1.00 87.00 170 SER A O 1
ATOM 1352 N N . PRO A 1 171 ? -4.040 -12.679 -9.349 1.00 90.12 171 PRO A N 1
ATOM 1353 C CA . PRO A 1 171 ? -2.806 -11.964 -9.661 1.00 90.12 171 PRO A CA 1
ATOM 1354 C C . PRO A 1 171 ? -2.564 -11.873 -11.171 1.00 90.12 171 PRO A C 1
ATOM 1356 O O . PRO A 1 171 ? -2.599 -12.884 -11.874 1.00 90.12 171 PRO A O 1
ATOM 1359 N N . ILE A 1 172 ? -2.285 -10.664 -11.652 1.00 90.50 172 ILE A N 1
ATOM 1360 C CA . ILE A 1 172 ? -1.825 -10.400 -13.013 1.00 90.50 172 ILE A CA 1
ATOM 1361 C C . ILE A 1 172 ? -0.311 -10.336 -12.982 1.00 90.50 172 ILE A C 1
ATOM 1363 O O . ILE A 1 172 ? 0.265 -9.617 -12.170 1.00 90.50 172 ILE A O 1
ATOM 1367 N N . ILE A 1 173 ? 0.327 -11.088 -13.872 1.00 91.25 173 ILE A N 1
ATOM 1368 C CA . ILE A 1 173 ? 1.779 -11.138 -13.997 1.00 91.25 173 ILE A CA 1
ATOM 1369 C C . ILE A 1 173 ? 2.133 -10.793 -15.433 1.00 91.25 173 ILE A C 1
ATOM 1371 O O . ILE A 1 173 ? 1.645 -11.426 -16.368 1.00 91.25 173 ILE A O 1
ATOM 1375 N N . PHE A 1 174 ? 3.019 -9.819 -15.595 1.00 89.44 174 PHE A N 1
ATOM 1376 C CA . PHE A 1 174 ? 3.591 -9.459 -16.879 1.00 89.44 174 PHE A CA 1
ATOM 1377 C C . PHE A 1 174 ? 5.101 -9.631 -16.827 1.00 89.44 174 PHE A C 1
ATOM 1379 O O . PHE A 1 174 ? 5.757 -9.104 -15.930 1.00 89.44 174 PHE A O 1
ATOM 1386 N N . ARG A 1 175 ? 5.658 -10.345 -17.805 1.00 88.31 175 ARG A N 1
ATOM 1387 C CA . ARG A 1 175 ? 7.103 -10.472 -18.001 1.00 88.31 175 ARG A CA 1
ATOM 1388 C C . ARG A 1 175 ? 7.470 -9.806 -19.316 1.00 88.31 175 ARG A C 1
ATOM 1390 O O . ARG A 1 175 ? 6.907 -10.171 -20.341 1.00 88.31 175 ARG A O 1
ATOM 1397 N N . GLY A 1 176 ? 8.385 -8.842 -19.260 1.00 82.12 176 GLY A N 1
ATOM 1398 C CA . GLY A 1 176 ? 8.952 -8.240 -20.459 1.00 82.12 176 GLY A CA 1
ATOM 1399 C C . GLY A 1 176 ? 9.768 -9.267 -21.241 1.00 82.12 176 GLY A C 1
ATOM 1400 O O . GLY A 1 176 ? 10.395 -10.152 -20.651 1.00 82.12 176 GLY A O 1
ATOM 1401 N N . ASP A 1 177 ? 9.738 -9.149 -22.563 1.00 78.44 177 ASP A N 1
ATOM 1402 C CA . ASP A 1 177 ? 10.624 -9.862 -23.480 1.00 78.44 177 ASP A CA 1
ATOM 1403 C C . ASP A 1 177 ? 11.683 -8.896 -24.045 1.00 78.44 177 ASP A C 1
ATOM 1405 O O . ASP A 1 177 ? 11.732 -7.722 -23.670 1.00 78.44 177 ASP A O 1
ATOM 1409 N N . GLU A 1 178 ? 12.571 -9.394 -24.908 1.00 65.69 178 GLU A N 1
ATOM 1410 C CA . GLU A 1 178 ? 13.655 -8.587 -25.488 1.00 65.69 178 GLU A CA 1
ATOM 1411 C C . GLU A 1 178 ? 13.152 -7.454 -26.409 1.00 65.69 178 GLU A C 1
ATOM 1413 O O . GLU A 1 178 ? 13.875 -6.476 -26.606 1.00 65.69 178 GLU A O 1
ATOM 1418 N N . ASP A 1 179 ? 11.910 -7.538 -26.901 1.00 63.19 179 ASP A N 1
ATOM 1419 C CA . ASP A 1 179 ? 11.279 -6.559 -27.793 1.00 63.19 179 ASP A CA 1
ATOM 1420 C C . ASP A 1 179 ? 10.397 -5.537 -27.030 1.00 63.19 179 ASP A C 1
ATOM 1422 O O . ASP A 1 179 ? 10.160 -4.425 -27.508 1.00 63.19 179 ASP A O 1
ATOM 1426 N N . ASN A 1 180 ? 9.946 -5.859 -25.811 1.00 58.75 180 ASN A N 1
ATOM 1427 C CA . ASN A 1 180 ? 9.117 -5.012 -24.945 1.00 58.75 180 ASN A CA 1
ATOM 1428 C C . ASN A 1 180 ? 9.968 -4.127 -24.019 1.00 58.75 180 ASN A C 1
ATOM 1430 O O . ASN A 1 180 ? 10.140 -4.378 -22.824 1.00 58.75 180 ASN A O 1
ATOM 1434 N N . GLN A 1 181 ? 10.481 -3.035 -24.583 1.00 61.84 181 GLN A N 1
ATOM 1435 C CA . GLN A 1 181 ? 11.516 -2.185 -23.980 1.00 61.84 181 GLN A CA 1
ATOM 1436 C C . GLN A 1 181 ? 11.132 -1.402 -22.708 1.00 61.84 181 GLN A C 1
ATOM 1438 O O . GLN A 1 181 ? 12.021 -0.810 -22.093 1.00 61.84 181 GLN A O 1
ATOM 1443 N N . ASN A 1 182 ? 9.865 -1.376 -22.271 1.00 78.25 182 ASN A N 1
ATOM 1444 C CA . ASN A 1 182 ? 9.477 -0.598 -21.088 1.00 78.25 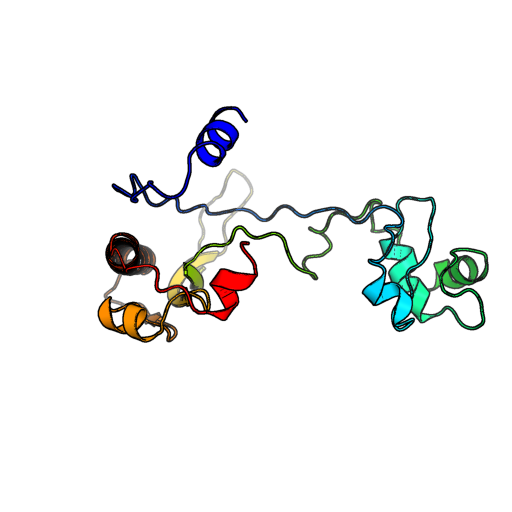182 ASN A CA 1
ATOM 1445 C C . ASN A 1 182 ? 8.391 -1.266 -20.226 1.00 78.25 182 ASN A C 1
ATOM 1447 O O . ASN A 1 182 ? 7.203 -0.951 -20.296 1.00 78.25 182 ASN A O 1
ATOM 1451 N N . VAL A 1 183 ? 8.829 -2.165 -19.340 1.00 85.44 183 VAL A N 1
ATOM 1452 C CA . VAL A 1 183 ? 7.979 -2.844 -18.342 1.00 85.44 183 VAL A CA 1
ATOM 1453 C C . VAL A 1 183 ? 7.227 -1.848 -17.448 1.00 85.44 183 VAL A C 1
ATOM 1455 O O . VAL A 1 183 ? 6.084 -2.104 -17.069 1.00 85.44 183 VAL A O 1
ATOM 1458 N N . GLY A 1 184 ? 7.837 -0.700 -17.135 1.00 82.94 184 GLY A N 1
ATOM 1459 C CA . GLY A 1 184 ? 7.210 0.350 -16.329 1.00 82.94 184 GLY A CA 1
ATOM 1460 C C . GLY A 1 184 ? 6.038 1.024 -17.043 1.00 82.94 184 GLY A C 1
ATOM 1461 O O . GLY A 1 184 ? 4.987 1.232 -16.445 1.00 82.94 184 GLY A O 1
ATOM 1462 N N . GLU A 1 185 ? 6.176 1.308 -18.335 1.00 84.56 185 GLU A N 1
ATOM 1463 C CA . GLU A 1 185 ? 5.090 1.863 -19.150 1.00 84.56 185 GLU A CA 1
ATOM 1464 C C . GLU A 1 185 ? 3.930 0.872 -19.291 1.00 84.56 185 GLU A C 1
ATOM 1466 O O . GLU A 1 185 ? 2.770 1.239 -19.089 1.00 84.56 185 GLU A O 1
ATOM 1471 N N . HIS A 1 186 ? 4.241 -0.407 -19.530 1.00 87.31 186 HIS A N 1
ATOM 1472 C CA . HIS A 1 186 ? 3.229 -1.462 -19.575 1.00 87.31 186 HIS A CA 1
ATOM 1473 C C . HIS A 1 186 ? 2.490 -1.611 -18.234 1.00 87.31 186 HIS A C 1
ATOM 1475 O O . HIS A 1 186 ? 1.281 -1.855 -18.208 1.00 87.31 186 HIS A O 1
ATOM 1481 N N . PHE A 1 187 ? 3.193 -1.439 -17.112 1.00 86.12 187 PHE A N 1
ATOM 1482 C CA . PHE A 1 187 ? 2.575 -1.428 -15.788 1.00 86.12 187 PHE A CA 1
ATOM 1483 C C . PHE A 1 187 ? 1.601 -0.265 -15.630 1.00 86.12 187 PHE A C 1
ATOM 1485 O O . PHE A 1 187 ? 0.444 -0.491 -15.286 1.00 86.12 187 PHE A O 1
ATOM 1492 N N . VAL A 1 188 ? 2.045 0.964 -15.912 1.00 85.94 188 VAL A N 1
ATOM 1493 C CA . VAL A 1 188 ? 1.203 2.160 -15.764 1.00 85.94 188 VAL A CA 1
ATOM 1494 C C . VAL A 1 188 ? -0.057 2.031 -16.612 1.00 85.94 188 VAL A C 1
ATOM 1496 O O . VAL A 1 188 ? -1.148 2.245 -16.095 1.00 85.94 188 VAL A O 1
ATOM 1499 N N . LYS A 1 189 ? 0.073 1.595 -17.870 1.00 86.25 189 LYS A N 1
ATOM 1500 C CA . LYS A 1 189 ? -1.077 1.356 -18.748 1.00 86.25 189 LYS A CA 1
ATOM 1501 C C . LYS A 1 189 ? -2.059 0.344 -18.150 1.00 86.25 189 LYS A C 1
ATOM 1503 O O . LYS A 1 189 ? -3.246 0.624 -18.061 1.00 86.25 189 LYS A O 1
ATOM 1508 N N . SER A 1 190 ? -1.550 -0.781 -17.652 1.00 86.88 190 SER A N 1
ATOM 1509 C CA . SER A 1 190 ? -2.388 -1.832 -17.058 1.00 86.88 190 SER A CA 1
ATOM 1510 C C . SER A 1 190 ? -3.108 -1.372 -15.786 1.00 86.88 190 SER A C 1
ATOM 1512 O O . SER A 1 190 ? -4.250 -1.756 -15.543 1.00 86.88 190 SER A O 1
ATOM 1514 N N . ILE A 1 191 ? -2.463 -0.534 -14.968 1.00 86.19 191 ILE A N 1
ATOM 1515 C CA . ILE A 1 191 ? -3.087 0.056 -13.778 1.00 86.19 191 ILE A CA 1
ATOM 1516 C C . ILE A 1 191 ? -4.159 1.076 -14.164 1.00 86.19 191 ILE A C 1
ATOM 1518 O O . ILE A 1 191 ? -5.213 1.097 -13.531 1.00 86.19 191 ILE A O 1
ATOM 1522 N N . VAL A 1 192 ? -3.917 1.895 -15.191 1.00 85.81 192 VAL A N 1
ATOM 1523 C CA . VAL A 1 192 ? -4.896 2.869 -15.697 1.00 85.81 192 VAL A CA 1
ATOM 1524 C C . VAL A 1 192 ? -6.136 2.158 -16.237 1.00 85.81 192 VAL A C 1
ATOM 1526 O O . VAL A 1 192 ? -7.238 2.497 -15.816 1.00 85.81 192 VAL A O 1
ATOM 1529 N N . ASP A 1 193 ? -5.971 1.111 -17.050 1.00 87.44 193 ASP A N 1
ATOM 1530 C CA . ASP A 1 193 ? -7.093 0.326 -17.587 1.00 87.44 193 ASP A CA 1
ATOM 1531 C C . ASP A 1 193 ? -7.977 -0.249 -16.459 1.00 87.44 193 ASP A C 1
ATOM 1533 O O . ASP A 1 193 ? -9.209 -0.239 -16.519 1.00 87.44 193 ASP A O 1
ATOM 1537 N N . ILE A 1 194 ? -7.352 -0.722 -15.375 1.00 88.19 194 ILE A N 1
ATOM 1538 C CA . ILE A 1 194 ? -8.071 -1.224 -14.198 1.00 88.19 194 ILE A CA 1
ATOM 1539 C C . ILE A 1 194 ? -8.720 -0.092 -13.408 1.00 88.19 194 ILE A C 1
ATOM 1541 O O . ILE A 1 194 ? -9.837 -0.262 -12.920 1.00 88.19 194 ILE A O 1
ATOM 1545 N N . ALA A 1 195 ? -8.054 1.052 -13.275 1.00 83.25 195 ALA A N 1
ATOM 1546 C CA . ALA A 1 195 ? -8.611 2.213 -12.599 1.00 83.25 195 ALA A CA 1
ATOM 1547 C C . ALA A 1 195 ? -9.877 2.720 -13.306 1.00 83.25 195 ALA A C 1
ATOM 1549 O O . ALA A 1 195 ? -10.862 2.993 -12.626 1.00 83.25 195 ALA A O 1
ATOM 1550 N N . GLU A 1 196 ? -9.904 2.749 -14.641 1.00 83.38 196 GLU A N 1
ATOM 1551 C CA . GLU A 1 196 ? -11.103 3.097 -15.419 1.00 83.38 196 GLU A CA 1
ATOM 1552 C C . GLU A 1 196 ? -12.255 2.105 -15.186 1.00 83.38 196 GLU A C 1
ATOM 1554 O O . GLU A 1 196 ? -13.425 2.484 -15.100 1.00 83.38 196 GLU A O 1
ATOM 1559 N N . ASN A 1 197 ? -11.946 0.814 -15.062 1.00 84.81 197 ASN A N 1
ATOM 1560 C CA . ASN A 1 197 ? -12.944 -0.208 -14.743 1.00 84.81 197 ASN A CA 1
ATOM 1561 C C . ASN A 1 197 ? -13.486 -0.059 -13.314 1.00 84.81 197 ASN A C 1
ATOM 1563 O O . ASN A 1 197 ? -14.693 -0.177 -13.089 1.00 84.81 197 ASN A O 1
ATOM 1567 N N . ILE A 1 198 ? -12.609 0.249 -12.357 1.00 82.25 198 ILE A N 1
ATOM 1568 C CA . ILE A 1 198 ? -12.985 0.566 -10.977 1.00 82.25 198 ILE A CA 1
ATOM 1569 C C . ILE A 1 198 ? -13.848 1.829 -10.932 1.00 82.25 198 ILE A C 1
ATOM 1571 O O . ILE A 1 198 ? -14.847 1.855 -10.219 1.00 82.25 198 ILE A O 1
ATOM 1575 N N . GLU A 1 199 ? -13.514 2.857 -11.707 1.00 79.00 199 GLU A N 1
ATOM 1576 C CA . GLU A 1 199 ? -14.296 4.088 -11.779 1.00 79.00 199 GLU A CA 1
ATOM 1577 C C . GLU A 1 199 ? -15.724 3.815 -12.269 1.00 79.00 199 GLU A C 1
ATOM 1579 O O . GLU A 1 199 ? -16.682 4.240 -11.622 1.00 79.00 199 GLU A O 1
ATOM 1584 N N . LYS A 1 200 ? -15.889 3.030 -13.342 1.00 79.06 200 LYS A N 1
ATOM 1585 C CA . LYS A 1 200 ? -17.216 2.613 -13.835 1.00 79.06 200 LYS A CA 1
ATOM 1586 C C . LYS A 1 200 ? -18.016 1.865 -12.764 1.00 79.06 200 LYS A C 1
ATOM 1588 O O . LYS A 1 200 ? -19.222 2.085 -12.627 1.00 79.06 200 LYS A O 1
ATOM 1593 N N . LEU A 1 201 ? -17.352 1.007 -11.985 1.00 79.12 201 LEU A N 1
ATOM 1594 C CA . LEU A 1 201 ? -17.974 0.321 -10.853 1.00 79.12 201 LEU A CA 1
ATOM 1595 C C . LEU A 1 201 ? -18.443 1.324 -9.790 1.00 79.12 201 LEU A C 1
ATOM 1597 O O . LEU A 1 201 ? -19.579 1.232 -9.333 1.00 79.12 201 LEU A O 1
ATOM 1601 N N . LEU A 1 202 ? -17.605 2.298 -9.422 1.00 71.81 202 LEU A N 1
ATOM 1602 C CA . LEU A 1 202 ? -17.920 3.301 -8.396 1.00 71.81 202 LEU A CA 1
ATOM 1603 C C . LEU A 1 202 ? -19.015 4.288 -8.827 1.00 71.81 202 LEU A C 1
ATOM 1605 O O . LEU A 1 202 ? -19.760 4.773 -7.981 1.00 71.81 202 LEU A O 1
ATOM 1609 N N . GLN A 1 203 ? -19.147 4.557 -10.127 1.00 71.12 203 GLN A N 1
ATOM 1610 C CA . GLN A 1 203 ? -20.219 5.385 -10.693 1.00 71.1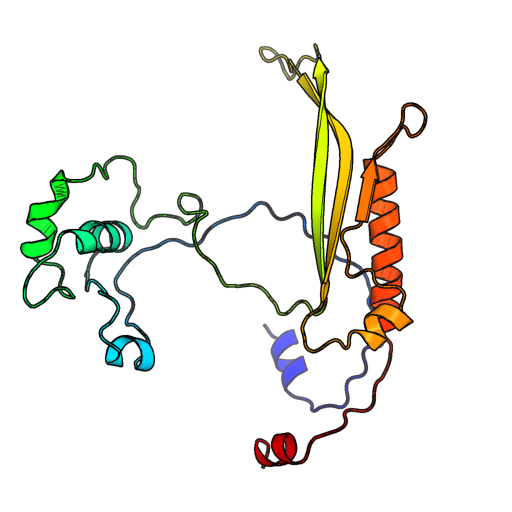2 203 GLN A CA 1
ATOM 1611 C C . GLN A 1 203 ? -21.568 4.647 -10.793 1.00 71.12 203 GLN A C 1
ATOM 1613 O O . GLN A 1 203 ? -22.595 5.254 -11.104 1.00 71.12 203 GLN A O 1
ATOM 1618 N N . THR A 1 204 ? -21.603 3.334 -10.548 1.00 69.56 204 THR A N 1
ATOM 1619 C CA . THR A 1 204 ? -22.835 2.548 -10.658 1.00 69.56 204 THR A CA 1
ATOM 1620 C C . THR A 1 204 ? -23.697 2.708 -9.410 1.00 69.56 204 THR A C 1
ATOM 1622 O O . THR A 1 204 ? -23.384 2.183 -8.344 1.00 69.56 204 THR A O 1
ATOM 1625 N N . ASN A 1 205 ? -24.839 3.380 -9.557 1.00 59.69 205 ASN A N 1
ATOM 1626 C CA . ASN A 1 205 ? -25.835 3.486 -8.495 1.00 59.69 205 ASN A CA 1
ATOM 1627 C C . ASN A 1 205 ? -26.576 2.157 -8.315 1.00 59.69 205 ASN A C 1
ATOM 1629 O O . ASN A 1 205 ? -27.424 1.787 -9.129 1.00 59.69 205 ASN A O 1
ATOM 1633 N N . ILE A 1 206 ? -26.271 1.452 -7.228 1.00 61.03 206 ILE A N 1
ATOM 1634 C CA . ILE A 1 206 ? -27.019 0.270 -6.800 1.00 61.03 206 ILE A CA 1
ATOM 1635 C C . ILE A 1 206 ? -28.003 0.711 -5.711 1.00 61.03 206 ILE A C 1
ATOM 1637 O O . ILE A 1 206 ? -27.581 1.349 -4.744 1.00 61.03 206 ILE A O 1
ATOM 1641 N N . PRO A 1 207 ? -29.308 0.408 -5.840 1.00 51.03 207 PRO A N 1
ATOM 1642 C CA . PRO A 1 207 ? -30.277 0.740 -4.807 1.00 51.03 207 PRO A CA 1
ATOM 1643 C C . PRO A 1 207 ? -29.905 0.050 -3.491 1.00 51.03 207 PRO A C 1
ATOM 1645 O O . PRO A 1 207 ? -29.723 -1.168 -3.433 1.00 51.03 207 PRO A O 1
ATOM 1648 N N . ILE A 1 208 ? -29.801 0.846 -2.426 1.00 48.25 208 ILE A N 1
ATOM 1649 C CA . ILE A 1 208 ? -29.536 0.347 -1.077 1.00 48.25 208 ILE A CA 1
ATOM 1650 C C . ILE A 1 208 ? -30.735 -0.505 -0.663 1.00 48.25 208 ILE A C 1
ATOM 1652 O O . ILE A 1 208 ? -31.824 0.009 -0.409 1.00 48.25 208 ILE A O 1
ATOM 1656 N N . THR A 1 209 ? -30.538 -1.819 -0.620 1.00 55.19 209 THR A N 1
ATOM 1657 C CA . THR A 1 209 ? -31.573 -2.759 -0.189 1.00 55.19 209 THR A CA 1
ATOM 1658 C C . THR A 1 209 ? -31.351 -3.031 1.294 1.00 55.19 209 THR A C 1
ATOM 1660 O O . THR A 1 209 ? -30.485 -3.824 1.654 1.00 55.19 209 THR A O 1
ATOM 1663 N N . PHE A 1 210 ? -32.077 -2.322 2.163 1.00 44.81 210 PHE A N 1
ATOM 1664 C CA . PHE A 1 210 ? -32.004 -2.550 3.608 1.00 44.81 210 PHE A CA 1
ATOM 1665 C C . PHE A 1 210 ? -32.574 -3.926 3.948 1.00 44.81 210 PHE A C 1
ATOM 1667 O O . PHE A 1 210 ? -33.710 -4.248 3.596 1.00 44.81 210 PHE A O 1
ATOM 1674 N N . THR A 1 211 ? -31.789 -4.731 4.658 1.00 62.50 211 THR A N 1
ATOM 1675 C CA . THR A 1 211 ? -32.303 -5.947 5.294 1.00 62.50 211 THR A CA 1
ATOM 1676 C C . THR A 1 211 ? -33.077 -5.581 6.564 1.00 62.50 211 THR A C 1
ATOM 1678 O O . THR A 1 211 ? -32.798 -4.562 7.199 1.00 62.50 211 THR A O 1
ATOM 1681 N N . ALA A 1 212 ? -34.051 -6.410 6.954 1.00 63.81 212 ALA A N 1
ATOM 1682 C CA . ALA A 1 212 ? -34.880 -6.161 8.140 1.00 63.81 212 ALA A CA 1
ATOM 1683 C C . ALA A 1 212 ? -34.049 -6.013 9.435 1.00 63.81 212 ALA A C 1
ATOM 1685 O O . ALA A 1 212 ? -34.438 -5.275 10.335 1.00 63.81 212 ALA A O 1
ATOM 1686 N N . GLU A 1 213 ? -32.885 -6.665 9.495 1.00 56.19 213 GLU A N 1
ATOM 1687 C CA . GLU A 1 213 ? -31.928 -6.587 10.607 1.00 56.19 213 GLU A CA 1
ATOM 1688 C C . GLU A 1 213 ? -31.215 -5.222 10.659 1.00 56.19 213 GLU A C 1
ATOM 1690 O O . GLU A 1 213 ? -31.150 -4.594 11.713 1.00 56.19 213 GLU A O 1
ATOM 1695 N N . GLN A 1 214 ? -30.771 -4.693 9.512 1.00 49.19 214 GLN A N 1
ATOM 1696 C CA . GLN A 1 214 ? -30.139 -3.365 9.416 1.00 49.19 214 GLN A CA 1
ATOM 1697 C C . GLN A 1 214 ? -31.114 -2.216 9.707 1.00 49.19 214 GLN A C 1
ATOM 1699 O O . GLN A 1 214 ? -30.706 -1.129 10.109 1.00 49.19 214 GLN A O 1
ATOM 1704 N N . GLN A 1 215 ? -32.412 -2.452 9.512 1.00 54.06 215 GLN A N 1
ATOM 1705 C CA . GLN A 1 215 ? -33.467 -1.483 9.796 1.00 54.06 215 GLN A CA 1
ATOM 1706 C C . GLN A 1 215 ? -33.804 -1.401 11.298 1.00 54.06 215 GLN A C 1
ATOM 1708 O O . GLN A 1 215 ? -34.371 -0.403 11.742 1.00 54.06 215 GLN A O 1
ATOM 1713 N N . GLN A 1 216 ? -33.436 -2.420 12.086 1.00 54.00 216 GLN A N 1
ATOM 1714 C CA . GLN A 1 216 ? -33.584 -2.431 13.545 1.00 54.00 216 GLN A CA 1
ATOM 1715 C C . GLN A 1 216 ? -32.442 -1.717 14.277 1.00 54.00 216 GLN A C 1
ATOM 1717 O O . GLN A 1 216 ? -32.695 -1.128 15.319 1.00 54.00 216 GLN A O 1
ATOM 1722 N N . GLU A 1 217 ? -31.212 -1.722 13.751 1.00 47.91 217 GLU A N 1
ATOM 1723 C CA . GLU A 1 217 ? -30.071 -1.026 14.381 1.00 47.91 217 GLU A CA 1
ATOM 1724 C C . GLU A 1 217 ? -30.145 0.508 14.281 1.00 47.91 217 GLU A C 1
ATOM 1726 O O . GLU A 1 217 ? -29.438 1.211 15.000 1.00 47.91 217 GLU A O 1
ATOM 1731 N N . HIS A 1 218 ? -30.994 1.032 13.396 1.00 45.22 218 HIS A N 1
ATOM 1732 C CA . HIS A 1 218 ? -31.111 2.463 13.105 1.00 45.22 218 HIS A CA 1
ATOM 1733 C C . HIS A 1 218 ? -32.380 3.136 13.664 1.00 45.22 218 HIS A C 1
ATOM 1735 O O . HIS A 1 218 ? -32.572 4.327 13.408 1.00 45.22 218 HIS A O 1
ATOM 1741 N N . ASN A 1 219 ? -33.214 2.409 14.421 1.00 37.75 219 ASN A N 1
ATOM 1742 C CA . ASN A 1 219 ? -34.378 2.949 15.139 1.00 37.75 219 ASN A CA 1
ATOM 1743 C C . ASN A 1 219 ? -34.136 3.012 16.649 1.00 37.75 219 ASN A C 1
ATOM 1745 O O . ASN A 1 219 ? -33.683 1.994 17.216 1.00 37.75 219 ASN A O 1
#